Protein AF-A0AAW1BLX9-F1 (afdb_monomer_lite)

Structure (mmCIF, N/CA/C/O backbone):
data_AF-A0AAW1BLX9-F1
#
_entry.id   AF-A0AAW1BLX9-F1
#
loop_
_atom_site.group_PDB
_atom_site.id
_atom_site.type_symbol
_atom_site.label_atom_id
_atom_site.label_alt_id
_atom_site.label_comp_id
_atom_site.label_asym_id
_atom_site.label_entity_id
_atom_site.label_seq_id
_atom_site.pdbx_PDB_ins_code
_atom_site.Cartn_x
_atom_site.Cartn_y
_atom_site.Cartn_z
_atom_site.occupancy
_atom_site.B_iso_or_equiv
_atom_site.auth_seq_id
_atom_site.auth_comp_id
_atom_site.auth_asym_id
_atom_site.auth_atom_id
_atom_site.pdbx_PDB_model_num
ATOM 1 N N . MET A 1 1 ? 3.329 -9.446 12.043 1.00 56.47 1 MET A N 1
ATOM 2 C CA . MET A 1 1 ? 3.229 -8.288 11.141 1.00 56.47 1 MET A CA 1
ATOM 3 C C . MET A 1 1 ? 3.051 -8.762 9.712 1.00 56.47 1 MET A C 1
ATOM 5 O O . MET A 1 1 ? 3.847 -9.576 9.248 1.00 56.47 1 MET A O 1
ATOM 9 N N . VAL A 1 2 ? 2.006 -8.280 9.042 1.00 69.56 2 VAL A N 1
ATOM 10 C CA . VAL A 1 2 ? 1.713 -8.582 7.635 1.00 69.56 2 VAL A CA 1
ATOM 11 C C . VAL A 1 2 ? 1.367 -7.288 6.915 1.00 69.56 2 VAL A C 1
ATOM 13 O O . VAL A 1 2 ? 0.690 -6.421 7.458 1.00 69.56 2 VAL A O 1
ATOM 16 N N . TRP A 1 3 ? 1.823 -7.173 5.685 1.00 70.50 3 TRP A N 1
ATOM 17 C CA . TRP A 1 3 ? 1.528 -6.088 4.778 1.00 70.50 3 TRP A CA 1
ATOM 18 C C . TRP A 1 3 ? 0.794 -6.654 3.591 1.00 70.50 3 TRP A C 1
ATOM 20 O O . TRP A 1 3 ? 1.157 -7.719 3.095 1.00 70.50 3 TRP A O 1
ATOM 30 N N . LEU A 1 4 ? -0.212 -5.932 3.133 1.00 70.19 4 LEU A N 1
ATOM 31 C CA . LEU A 1 4 ? -0.963 -6.308 1.956 1.00 70.19 4 LEU A CA 1
ATOM 32 C C . LEU A 1 4 ? -1.040 -5.122 1.019 1.00 70.19 4 LEU A C 1
ATOM 34 O O . LEU A 1 4 ? -1.340 -3.998 1.437 1.00 70.19 4 LEU A O 1
ATOM 38 N N . SER A 1 5 ? -0.799 -5.402 -0.254 1.00 64.25 5 SER A N 1
ATOM 39 C CA . SER A 1 5 ? -1.165 -4.505 -1.333 1.00 64.25 5 SER A CA 1
ATOM 40 C C . SER A 1 5 ? -2.330 -5.110 -2.108 1.00 64.25 5 SER A C 1
ATOM 42 O O . SER A 1 5 ? -2.303 -6.271 -2.530 1.00 64.25 5 SER A O 1
ATOM 44 N N . TRP A 1 6 ? -3.376 -4.307 -2.279 1.00 80.81 6 TRP A N 1
ATOM 45 C CA . TRP A 1 6 ? -4.450 -4.583 -3.212 1.00 80.81 6 TRP A CA 1
ATOM 46 C C . TRP A 1 6 ? -4.236 -3.729 -4.445 1.00 80.81 6 TRP A C 1
ATOM 48 O O . TRP A 1 6 ? -4.277 -2.501 -4.355 1.00 80.81 6 TRP A O 1
ATOM 58 N N . ALA A 1 7 ? -4.051 -4.358 -5.597 1.00 68.12 7 ALA A N 1
ATOM 59 C CA . ALA A 1 7 ? -4.045 -3.642 -6.859 1.00 68.12 7 ALA A CA 1
ATOM 60 C C . ALA A 1 7 ? -5.450 -3.622 -7.466 1.00 68.12 7 ALA A C 1
ATOM 62 O O . ALA A 1 7 ? -6.211 -4.595 -7.426 1.00 68.12 7 ALA A O 1
ATOM 63 N N . LYS A 1 8 ? -5.777 -2.481 -8.060 1.00 72.38 8 LYS A N 1
ATOM 64 C CA . LYS A 1 8 ? -6.962 -2.269 -8.876 1.00 72.38 8 LYS A CA 1
ATOM 65 C C . LYS A 1 8 ? -6.910 -3.182 -10.105 1.00 72.38 8 LYS A C 1
ATOM 67 O O . LYS A 1 8 ? -6.005 -3.051 -10.928 1.00 72.38 8 LYS A O 1
ATOM 72 N N . ARG A 1 9 ? -7.909 -4.048 -10.289 1.00 62.81 9 ARG A N 1
ATOM 73 C CA . ARG A 1 9 ? -8.180 -4.662 -11.595 1.00 62.81 9 ARG A CA 1
ATOM 74 C C . ARG A 1 9 ? -8.965 -3.667 -12.440 1.00 62.81 9 ARG A C 1
ATOM 76 O O . ARG A 1 9 ? -10.035 -3.206 -12.047 1.00 62.81 9 ARG A O 1
ATOM 83 N N . VAL A 1 10 ? -8.425 -3.333 -13.606 1.00 48.31 10 VAL A N 1
ATOM 84 C CA . VAL A 1 10 ? -9.161 -2.577 -14.619 1.00 48.31 10 VAL A CA 1
ATOM 85 C C . VAL A 1 10 ? -9.999 -3.573 -15.416 1.00 48.31 10 VAL A C 1
ATOM 87 O O . VAL A 1 10 ? -9.494 -4.204 -16.337 1.00 48.31 10 VAL A O 1
ATOM 90 N N . GLU A 1 11 ? -11.284 -3.700 -15.088 1.00 40.44 11 GLU A N 1
ATOM 91 C CA . GLU A 1 11 ? -12.267 -4.016 -16.125 1.00 40.44 11 GLU A CA 1
ATOM 92 C C . GLU A 1 11 ? -12.452 -2.731 -16.931 1.00 40.44 11 GLU A C 1
ATOM 94 O O . GLU A 1 11 ? -12.688 -1.658 -16.381 1.00 40.44 11 GLU A O 1
ATOM 99 N N . THR A 1 12 ? -12.180 -2.816 -18.229 1.00 38.31 12 THR A N 1
ATOM 100 C CA . THR A 1 12 ? -12.103 -1.705 -19.184 1.00 38.31 12 THR A CA 1
ATOM 101 C C . THR A 1 12 ? -13.021 -0.516 -18.865 1.00 38.31 12 THR A C 1
ATOM 103 O O . THR A 1 12 ? -14.212 -0.569 -19.161 1.00 38.31 12 THR A O 1
ATOM 106 N N . LYS A 1 13 ? -12.447 0.596 -18.374 1.00 30.61 13 LYS A N 1
ATOM 107 C CA . LYS A 1 13 ? -12.795 1.973 -18.777 1.00 30.61 13 LYS A CA 1
ATOM 108 C C . LYS A 1 13 ? -11.802 3.015 -18.246 1.00 30.61 13 LYS A C 1
ATOM 110 O O . LYS A 1 13 ? -11.246 2.915 -17.157 1.00 30.61 13 LYS A O 1
ATOM 115 N N . LYS A 1 14 ? -11.556 3.990 -19.124 1.00 37.97 14 LYS A N 1
ATOM 116 C CA . LYS A 1 14 ? -10.548 5.057 -19.086 1.00 37.97 14 LYS A CA 1
ATOM 117 C C . LYS A 1 14 ? -10.732 6.036 -17.922 1.00 37.97 14 LYS A C 1
ATOM 119 O O . LYS A 1 14 ? -11.840 6.513 -17.707 1.00 37.97 14 LYS A O 1
ATOM 124 N N . ASN A 1 15 ? -9.608 6.435 -17.317 1.00 30.94 15 ASN A N 1
ATOM 125 C CA . ASN A 1 15 ? -9.121 7.821 -17.147 1.00 30.94 15 ASN A CA 1
ATOM 126 C C . ASN A 1 15 ? -8.258 7.920 -15.877 1.00 30.94 15 ASN A C 1
ATOM 128 O O . ASN A 1 15 ? -8.776 8.067 -14.772 1.00 30.94 15 ASN A O 1
ATOM 132 N N . LEU A 1 16 ? -6.932 7.881 -16.041 1.00 32.38 16 LEU A N 1
ATOM 133 C CA . LEU A 1 16 ? -5.984 8.299 -15.007 1.00 32.38 16 LEU A CA 1
ATOM 134 C C . LEU A 1 16 ? -5.578 9.752 -15.294 1.00 32.38 16 LEU A C 1
ATOM 136 O O . LEU A 1 16 ? -5.061 10.046 -16.367 1.00 32.38 16 LEU A O 1
ATOM 140 N N . ASN A 1 17 ? -5.820 10.653 -14.342 1.00 32.81 17 ASN A N 1
ATOM 141 C CA . ASN A 1 17 ? -5.350 12.038 -14.383 1.00 32.81 17 ASN A CA 1
ATOM 142 C C . ASN A 1 17 ? -4.377 12.276 -13.220 1.00 32.81 17 ASN A C 1
ATOM 144 O O . ASN A 1 17 ? -4.784 12.181 -12.064 1.00 32.81 17 ASN A O 1
ATOM 148 N N . SER A 1 18 ? -3.140 12.675 -13.520 1.00 32.97 18 SER A N 1
ATOM 149 C CA . SER A 1 18 ? -2.231 13.353 -12.583 1.00 32.97 18 SER A CA 1
ATOM 150 C C . SER A 1 18 ? -1.477 14.454 -13.333 1.00 32.97 18 SER A C 1
ATOM 152 O O . SER A 1 18 ? -1.055 14.234 -14.464 1.00 32.97 18 SER A O 1
ATOM 154 N N . ALA A 1 19 ? -1.377 15.645 -12.741 1.00 40.62 19 ALA A N 1
ATOM 155 C CA . ALA A 1 19 ? -0.963 16.883 -13.399 1.00 40.62 19 ALA A CA 1
ATOM 156 C C . ALA A 1 19 ? 0.322 17.468 -12.798 1.00 40.62 19 ALA A C 1
ATOM 158 O O . ALA A 1 19 ? 0.443 17.481 -11.579 1.00 40.62 19 ALA A O 1
ATOM 159 N N . GLU A 1 20 ? 1.177 18.028 -13.665 1.00 35.53 20 GLU A N 1
ATOM 160 C CA . GLU A 1 20 ? 2.023 19.222 -13.465 1.00 35.53 20 GLU A CA 1
ATOM 161 C C . GLU A 1 20 ? 2.541 19.726 -14.840 1.00 35.53 20 GLU A C 1
ATOM 163 O O . GLU A 1 20 ? 2.682 18.926 -15.770 1.00 35.53 20 GLU A O 1
ATOM 168 N N . VAL A 1 21 ? 2.705 21.054 -15.006 1.00 44.75 21 VAL A N 1
ATOM 169 C CA . VAL A 1 21 ? 2.937 21.753 -16.298 1.00 44.75 21 VAL A CA 1
ATOM 170 C C . VAL A 1 21 ? 4.002 22.866 -16.188 1.00 44.75 21 VAL A C 1
ATOM 172 O O . VAL A 1 21 ? 4.194 23.438 -15.121 1.00 44.75 21 VAL A O 1
ATOM 175 N N . THR A 1 22 ? 4.643 23.166 -17.324 1.00 44.88 22 THR A N 1
ATOM 176 C CA . THR A 1 22 ? 5.642 24.208 -17.665 1.00 44.88 22 THR A CA 1
ATOM 177 C C . THR A 1 22 ? 5.031 25.637 -17.854 1.00 44.88 22 THR A C 1
ATOM 179 O O . THR A 1 22 ? 3.806 25.768 -17.795 1.00 44.88 22 THR A O 1
ATOM 182 N N . PRO A 1 23 ? 5.836 26.718 -18.064 1.00 50.56 23 PRO A N 1
ATOM 183 C CA . PRO A 1 23 ? 5.606 28.099 -17.577 1.00 50.56 23 PRO A CA 1
ATOM 184 C C . PRO A 1 23 ? 4.274 28.810 -17.866 1.00 50.56 23 PRO A C 1
ATOM 186 O O . PRO A 1 23 ? 3.832 29.598 -17.036 1.00 50.56 23 PRO A O 1
ATOM 189 N N . ASP A 1 24 ? 3.616 28.559 -18.995 1.00 64.50 24 ASP A N 1
ATOM 190 C CA . ASP A 1 24 ? 2.303 29.131 -19.328 1.00 64.50 24 ASP A CA 1
ATOM 191 C C . ASP A 1 24 ? 1.227 28.064 -19.592 1.00 64.50 24 ASP A C 1
ATOM 193 O O . ASP A 1 24 ? 0.054 28.389 -19.748 1.00 64.50 24 ASP A O 1
ATOM 197 N N . GLY A 1 25 ? 1.574 26.776 -19.541 1.00 71.25 25 GLY A N 1
ATOM 198 C CA . GLY A 1 25 ? 0.618 25.687 -19.327 1.00 71.25 25 GLY A CA 1
ATOM 199 C C . GLY A 1 25 ? -0.208 25.190 -20.523 1.00 71.25 25 GLY A C 1
ATOM 200 O O . GLY A 1 25 ? -0.807 24.113 -20.441 1.00 71.25 25 GLY A O 1
ATOM 201 N N . TYR A 1 26 ? -0.282 25.946 -21.624 1.00 84.44 26 TYR A N 1
ATOM 202 C CA . TYR A 1 26 ? -1.249 25.717 -22.708 1.00 84.44 26 TYR A CA 1
ATOM 203 C C . TYR A 1 26 ? -0.649 25.095 -23.980 1.00 84.44 26 TYR A C 1
ATOM 205 O O . TYR A 1 26 ? 0.486 25.347 -24.366 1.00 84.44 26 TYR A O 1
ATOM 213 N N . CYS A 1 27 ? -1.459 24.297 -24.676 1.00 86.62 27 CYS A N 1
ATOM 214 C CA . CYS A 1 27 ? -1.137 23.623 -25.925 1.00 86.62 27 CYS A CA 1
ATOM 215 C C . CYS A 1 27 ? -1.099 24.617 -27.104 1.00 86.62 27 CYS A C 1
ATOM 217 O O . CYS A 1 27 ? -2.134 25.212 -27.428 1.00 86.62 27 CYS A O 1
ATOM 219 N N . PRO A 1 28 ? 0.037 24.739 -27.818 1.00 85.88 28 PRO A N 1
ATOM 220 C CA . PRO A 1 28 ? 0.173 25.644 -28.959 1.00 85.88 28 PRO A CA 1
ATOM 221 C C . PRO A 1 28 ? -0.800 25.345 -30.104 1.00 85.88 28 PRO A C 1
ATOM 223 O O . PRO A 1 28 ? -1.337 26.268 -30.712 1.00 85.88 28 PRO A O 1
ATOM 226 N N . ALA A 1 29 ? -1.059 24.065 -30.391 1.00 85.75 29 ALA A N 1
ATOM 227 C CA . ALA A 1 29 ? -1.974 23.663 -31.460 1.00 85.75 29 ALA A CA 1
ATOM 228 C C . ALA A 1 29 ? -3.424 24.073 -31.158 1.00 85.75 29 ALA A C 1
ATOM 230 O O . ALA A 1 29 ? -4.102 24.626 -32.018 1.00 85.75 29 ALA A O 1
ATOM 231 N N . CYS A 1 30 ? -3.880 23.878 -29.918 1.00 88.88 30 CYS A N 1
ATOM 232 C CA . CYS A 1 30 ? -5.209 24.318 -29.497 1.00 88.88 30 CYS A CA 1
ATOM 233 C C . CYS A 1 30 ? -5.324 25.846 -29.455 1.00 88.88 30 CYS A C 1
ATOM 235 O O . CYS A 1 30 ? -6.335 26.386 -29.902 1.00 88.88 30 CYS A O 1
ATOM 237 N N . LYS A 1 31 ? -4.277 26.552 -29.008 1.00 88.31 31 LYS A N 1
ATOM 238 C CA . LYS A 1 31 ? -4.272 28.021 -28.946 1.00 88.31 31 LYS A CA 1
ATOM 239 C C . LYS A 1 31 ? -4.485 28.659 -30.324 1.00 88.31 31 LYS A C 1
ATOM 241 O O . LYS A 1 31 ? -5.205 29.646 -30.429 1.00 88.31 31 LYS A O 1
ATOM 246 N N . LYS A 1 32 ? -3.933 28.061 -31.390 1.00 88.06 32 LYS A N 1
ATOM 247 C CA . LYS A 1 32 ? -4.110 28.522 -32.783 1.00 88.06 32 LYS A CA 1
ATOM 248 C C . LYS A 1 32 ? -5.559 28.472 -33.278 1.00 88.06 32 LYS A C 1
ATOM 250 O O . LYS A 1 32 ? -5.918 29.257 -34.144 1.00 88.06 32 LYS A O 1
ATOM 255 N N . ILE A 1 33 ? -6.377 27.577 -32.727 1.00 90.06 33 ILE A N 1
ATOM 256 C CA . ILE A 1 33 ? -7.802 27.432 -33.068 1.00 90.06 33 ILE A CA 1
ATOM 257 C C . ILE A 1 33 ? -8.722 28.030 -31.990 1.00 90.06 33 ILE A C 1
ATOM 259 O O . ILE A 1 33 ? -9.896 27.682 -31.911 1.00 90.06 33 ILE A O 1
ATOM 263 N N . GLY A 1 34 ? -8.186 28.904 -31.129 1.00 88.62 34 GLY A N 1
ATOM 264 C CA . GLY A 1 34 ? -8.944 29.591 -30.078 1.00 88.62 34 GLY A CA 1
ATOM 265 C C . GLY A 1 34 ? -9.292 28.729 -28.859 1.00 88.62 34 GLY A C 1
ATOM 266 O O . GLY A 1 34 ? -10.066 29.157 -28.008 1.00 88.62 34 GLY A O 1
ATOM 267 N N . LEU A 1 35 ? -8.729 27.522 -28.741 1.00 88.38 35 LEU A N 1
ATOM 268 C CA . LEU A 1 35 ? -8.970 26.623 -27.614 1.00 88.38 35 LEU A CA 1
ATOM 269 C C . LEU A 1 35 ? -7.862 26.733 -26.558 1.00 88.38 35 LEU A C 1
ATOM 271 O O . LEU A 1 35 ? -6.682 26.525 -26.838 1.00 88.38 35 LEU A O 1
ATOM 275 N N . MET A 1 36 ? -8.251 26.950 -25.302 1.00 87.19 36 MET A N 1
ATOM 276 C CA . MET A 1 36 ? -7.333 26.981 -24.157 1.00 87.19 36 MET A CA 1
ATOM 277 C C . MET A 1 36 ? -7.258 25.603 -23.500 1.00 87.19 36 MET A C 1
ATOM 279 O O . MET A 1 36 ? -7.992 25.297 -22.563 1.00 87.19 36 MET A O 1
ATOM 283 N N . ARG A 1 37 ? -6.393 24.740 -24.036 1.00 87.50 37 ARG A N 1
ATOM 284 C CA . ARG A 1 37 ? -6.196 23.362 -23.555 1.00 87.50 37 ARG A CA 1
ATOM 285 C C . ARG A 1 37 ? -4.813 23.206 -22.973 1.00 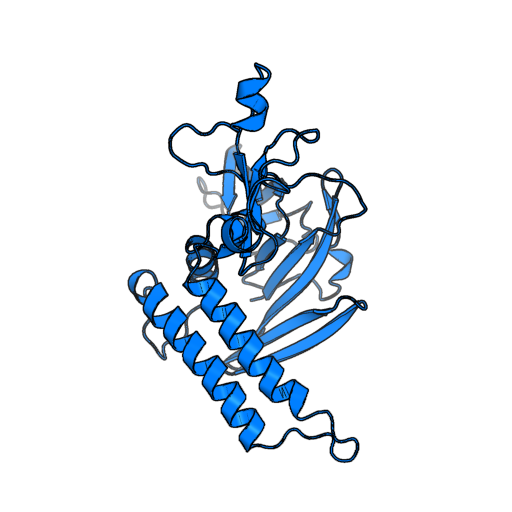87.50 37 ARG A C 1
ATOM 287 O O . ARG A 1 37 ? -3.871 23.739 -23.546 1.00 87.50 37 ARG A O 1
ATOM 294 N N . ARG A 1 38 ? -4.681 22.494 -21.859 1.00 84.88 38 ARG A N 1
ATOM 295 C CA . ARG A 1 38 ? -3.387 22.299 -21.200 1.00 84.88 38 ARG A CA 1
ATOM 296 C C . ARG A 1 38 ? -2.578 21.179 -21.840 1.00 84.88 38 ARG A C 1
ATOM 298 O O . ARG A 1 38 ? -3.133 20.248 -22.427 1.00 84.88 38 ARG A O 1
ATOM 305 N N . ILE A 1 39 ? -1.263 21.275 -21.708 1.00 82.12 39 ILE A N 1
ATOM 306 C CA . ILE A 1 39 ? -0.368 20.133 -21.897 1.00 82.12 39 ILE A CA 1
ATOM 307 C C . ILE A 1 39 ? -0.278 19.387 -20.562 1.00 82.12 39 ILE A C 1
ATOM 309 O O . ILE A 1 39 ? -0.210 20.014 -19.508 1.00 82.12 39 ILE A O 1
ATOM 313 N N . ARG A 1 40 ? -0.304 18.056 -20.595 1.00 77.69 40 ARG A N 1
ATOM 314 C CA . ARG A 1 40 ? -0.191 17.181 -19.424 1.00 77.69 40 ARG A CA 1
ATOM 315 C C . ARG A 1 40 ? 0.938 16.182 -19.621 1.00 77.69 40 ARG A C 1
ATOM 317 O O . ARG A 1 40 ? 1.122 15.689 -20.729 1.00 77.69 40 ARG A O 1
ATOM 324 N N . LYS A 1 41 ? 1.658 15.876 -18.543 1.00 78.50 41 LYS A N 1
ATOM 325 C CA . LYS A 1 41 ? 2.607 14.760 -18.480 1.00 78.50 41 LYS A CA 1
ATOM 326 C C . LYS A 1 41 ? 1.819 13.454 -18.350 1.00 78.50 41 LYS A C 1
ATOM 328 O O . LYS A 1 41 ? 0.973 13.326 -17.469 1.00 78.50 41 LYS A O 1
ATOM 333 N N . TYR A 1 42 ? 2.098 12.500 -19.220 1.00 74.50 42 TYR A N 1
ATOM 334 C CA . TYR A 1 42 ? 1.582 11.139 -19.198 1.00 74.50 42 TYR A CA 1
ATOM 335 C C . TYR A 1 42 ? 2.768 10.201 -19.044 1.00 74.50 42 TYR A C 1
ATOM 337 O O . TYR A 1 42 ? 3.724 10.292 -19.807 1.00 74.50 42 TYR A O 1
ATOM 345 N N . HIS A 1 43 ? 2.725 9.310 -18.065 1.00 67.62 43 HIS A N 1
ATOM 346 C CA . HIS A 1 43 ? 3.751 8.286 -17.926 1.00 67.62 43 HIS A CA 1
ATOM 347 C C . HIS A 1 43 ? 3.478 7.163 -18.923 1.00 67.62 43 HIS A C 1
ATOM 349 O O . HIS A 1 43 ? 2.350 6.679 -19.026 1.00 67.62 43 HIS A O 1
ATOM 355 N N . ILE A 1 44 ? 4.507 6.797 -19.681 1.00 73.25 44 ILE A N 1
ATOM 356 C CA . ILE A 1 44 ? 4.483 5.649 -20.592 1.00 73.25 44 ILE A CA 1
ATOM 357 C C . ILE A 1 44 ? 4.767 4.395 -19.769 1.00 73.25 44 ILE A C 1
ATOM 359 O O . ILE A 1 44 ? 4.074 3.388 -19.882 1.00 73.25 44 ILE A O 1
ATOM 363 N N . ASN A 1 45 ? 5.775 4.503 -18.905 1.00 65.56 45 ASN A N 1
ATOM 364 C CA . ASN A 1 45 ? 6.185 3.520 -17.918 1.00 65.56 45 ASN A CA 1
ATOM 365 C C . ASN A 1 45 ? 6.823 4.268 -16.723 1.00 65.56 45 ASN A C 1
ATOM 367 O O . ASN A 1 45 ? 6.663 5.483 -16.574 1.00 65.56 45 ASN A O 1
ATOM 371 N N . PHE A 1 46 ? 7.507 3.550 -15.835 1.00 60.69 46 PHE A N 1
ATOM 372 C CA . PHE A 1 46 ? 8.164 4.157 -14.675 1.00 60.69 46 PHE A CA 1
ATOM 373 C C . PHE A 1 46 ? 9.427 4.961 -15.026 1.00 60.69 46 PHE A C 1
ATOM 375 O O . PHE A 1 46 ? 9.811 5.864 -14.285 1.00 60.69 46 PHE A O 1
ATOM 382 N N . GLU A 1 47 ? 10.073 4.647 -16.146 1.00 61.25 47 GLU A N 1
ATOM 383 C CA . GLU A 1 47 ? 11.309 5.285 -16.599 1.00 61.25 47 GLU A CA 1
ATOM 384 C C . GLU A 1 47 ? 11.021 6.484 -17.511 1.00 61.25 47 GLU A C 1
ATOM 386 O O . GLU A 1 47 ? 11.749 7.475 -17.479 1.00 61.25 47 GLU A O 1
ATOM 391 N N . GLU A 1 48 ? 9.912 6.444 -18.248 1.00 73.88 48 GLU A N 1
ATOM 392 C CA . GLU A 1 48 ? 9.601 7.353 -19.342 1.00 73.88 48 GLU A CA 1
ATOM 393 C C . GLU A 1 48 ? 8.230 8.012 -19.198 1.00 73.88 48 GLU A C 1
ATOM 395 O O . GLU A 1 48 ? 7.210 7.404 -18.854 1.00 73.88 48 GLU A O 1
ATOM 400 N N . SER A 1 49 ? 8.187 9.284 -19.564 1.00 78.56 49 SER A N 1
ATOM 401 C CA . SER A 1 49 ? 6.975 10.086 -19.614 1.00 78.56 49 SER A CA 1
ATOM 402 C C . SER A 1 49 ? 6.933 10.913 -20.891 1.00 78.56 49 SER A C 1
ATOM 404 O O . SER A 1 49 ? 7.947 11.111 -21.543 1.00 78.56 49 SER A O 1
ATOM 406 N N . MET A 1 50 ? 5.762 11.406 -21.267 1.00 84.81 50 MET A N 1
ATOM 407 C CA . MET A 1 50 ? 5.588 12.292 -22.407 1.00 84.81 50 MET A CA 1
ATOM 408 C C . MET A 1 50 ? 4.590 13.397 -22.102 1.00 84.81 50 MET A C 1
ATOM 410 O O . MET A 1 50 ? 3.621 13.200 -21.375 1.00 84.81 50 MET A O 1
ATOM 414 N N . PHE A 1 51 ? 4.787 14.565 -22.697 1.00 83.69 51 PHE A N 1
ATOM 415 C CA . PHE A 1 51 ? 3.823 15.655 -22.612 1.00 83.69 51 PHE A CA 1
ATOM 416 C C . PHE A 1 51 ? 2.847 15.600 -23.792 1.00 83.69 51 PHE A C 1
ATOM 418 O O . PHE A 1 51 ? 3.283 15.716 -24.931 1.00 83.69 51 PHE A O 1
ATOM 425 N N . LEU A 1 52 ? 1.539 15.477 -23.538 1.00 86.50 52 LEU A N 1
ATOM 426 C CA . LEU A 1 52 ? 0.487 15.518 -24.568 1.00 86.50 52 LEU A CA 1
ATOM 427 C C . LEU A 1 52 ? -0.587 16.561 -24.237 1.00 86.50 52 LEU A C 1
ATOM 429 O O . LEU A 1 52 ? -0.810 16.909 -23.077 1.00 86.50 52 LEU A O 1
ATOM 433 N N . CYS A 1 53 ? -1.298 17.046 -25.253 1.00 86.75 53 CYS A N 1
ATOM 434 C CA . CYS A 1 53 ? -2.487 17.873 -25.053 1.00 86.75 53 CYS A CA 1
ATOM 435 C C . CYS A 1 53 ? -3.585 17.101 -24.295 1.00 86.75 53 CYS A C 1
ATOM 437 O O . CYS A 1 53 ? -3.839 15.932 -24.563 1.00 86.75 53 CYS A O 1
ATOM 439 N N . GLU A 1 54 ? -4.293 17.759 -23.374 1.00 86.06 54 GLU A N 1
ATOM 440 C CA . GLU A 1 54 ? -5.450 17.156 -22.690 1.00 86.06 54 GLU A CA 1
ATOM 441 C C . GLU A 1 54 ? -6.707 17.050 -23.569 1.00 86.06 54 GLU A C 1
ATOM 443 O O . GLU A 1 54 ? -7.685 16.415 -23.181 1.00 86.06 54 GLU A O 1
ATOM 448 N N . ASN A 1 55 ? -6.723 17.718 -24.726 1.00 86.25 55 ASN A N 1
ATOM 449 C CA . ASN A 1 55 ? -7.834 17.623 -25.661 1.00 86.25 55 ASN A CA 1
ATOM 450 C C . ASN A 1 55 ? -7.748 16.289 -26.418 1.00 86.25 55 ASN A C 1
ATOM 452 O O . ASN A 1 55 ? -6.808 16.123 -27.190 1.00 86.25 55 ASN A O 1
ATOM 456 N N . PRO A 1 56 ? -8.733 15.381 -26.291 1.00 82.31 56 PRO A N 1
ATOM 457 C CA . PRO A 1 56 ? -8.694 14.077 -26.957 1.00 82.31 56 PRO A CA 1
ATOM 458 C C . PRO A 1 56 ? -8.703 14.169 -28.490 1.00 82.31 56 PRO A C 1
ATOM 460 O O . PRO A 1 56 ? -8.343 13.205 -29.153 1.00 82.31 56 PRO A O 1
ATOM 463 N N . GLN A 1 57 ? -9.110 15.312 -29.053 1.00 87.44 57 GLN A N 1
ATOM 464 C CA . GLN A 1 57 ? -9.081 15.583 -30.496 1.00 87.44 57 GLN A CA 1
ATOM 465 C C . GLN A 1 57 ? -7.770 16.246 -30.957 1.00 87.44 57 GLN A C 1
ATOM 467 O O . GLN A 1 57 ? -7.641 16.629 -32.115 1.00 87.44 57 GLN A O 1
ATOM 472 N N . CYS A 1 58 ? -6.805 16.443 -30.057 1.00 86.81 58 CYS A N 1
ATOM 473 C CA . CYS A 1 58 ? -5.526 17.076 -30.352 1.00 86.81 58 CYS A CA 1
ATOM 474 C C . CYS A 1 58 ? -4.389 16.092 -30.090 1.00 86.81 58 CYS A C 1
ATOM 476 O O . CYS A 1 58 ? -4.193 15.651 -28.963 1.00 86.81 58 CYS A O 1
ATOM 478 N N . ILE A 1 59 ? -3.601 15.801 -31.123 1.00 87.81 59 ILE A N 1
ATOM 479 C CA . ILE A 1 59 ? -2.467 14.875 -31.020 1.00 87.81 59 ILE A CA 1
ATOM 480 C C . ILE A 1 59 ? -1.159 15.559 -30.615 1.00 87.81 59 ILE A C 1
ATOM 482 O O . ILE A 1 59 ? -0.154 14.883 -30.450 1.00 87.81 59 ILE A O 1
ATOM 486 N N . TYR A 1 60 ? -1.139 16.885 -30.441 1.00 84.81 60 TYR A N 1
ATOM 487 C CA . TYR A 1 60 ? 0.086 17.617 -30.114 1.00 84.81 60 TYR A CA 1
ATOM 488 C C . TYR A 1 60 ? 0.781 17.037 -28.868 1.00 84.81 60 TYR A C 1
ATOM 490 O O . TYR A 1 60 ? 0.109 16.856 -27.844 1.00 84.81 60 TYR A O 1
ATOM 498 N N . PRO A 1 61 ? 2.113 16.842 -28.899 1.00 84.12 61 PRO A N 1
ATOM 499 C CA . PRO A 1 61 ? 3.068 17.136 -29.978 1.00 84.12 61 PRO A CA 1
ATOM 500 C C . PRO A 1 61 ? 3.294 16.000 -30.997 1.00 84.12 61 PRO A C 1
ATOM 502 O O . PRO A 1 61 ? 4.148 16.153 -31.876 1.00 84.12 61 PRO A O 1
ATOM 505 N N . LEU A 1 62 ? 2.562 14.885 -30.923 1.00 79.88 62 LEU A N 1
ATOM 506 C CA . LEU A 1 62 ? 2.700 13.751 -31.844 1.00 79.88 62 LEU A CA 1
ATOM 507 C C . LEU A 1 62 ? 2.481 14.219 -33.294 1.00 79.88 62 LEU A C 1
ATOM 509 O O . LEU A 1 62 ? 1.476 14.853 -33.611 1.00 79.88 62 LEU A O 1
ATOM 513 N N . GLY A 1 63 ? 3.462 13.956 -34.161 1.00 71.12 63 GLY A N 1
ATOM 514 C CA . GLY A 1 63 ? 3.478 14.414 -35.558 1.00 71.12 63 GLY A CA 1
ATOM 515 C C . GLY A 1 63 ? 4.060 15.817 -35.786 1.00 71.12 63 GLY A C 1
ATOM 516 O O . GLY A 1 63 ? 4.234 16.216 -36.932 1.00 71.12 63 GLY A O 1
ATOM 517 N N . SER A 1 64 ? 4.393 16.556 -34.722 1.00 72.25 64 SER A N 1
ATOM 518 C CA . SER A 1 64 ? 5.025 17.888 -34.800 1.00 72.25 64 SER A CA 1
ATOM 519 C C . SER A 1 64 ? 6.412 17.967 -34.154 1.00 72.25 64 SER A C 1
ATOM 521 O O . SER A 1 64 ? 7.146 18.919 -34.405 1.00 72.25 64 SER A O 1
ATOM 523 N N . ALA A 1 65 ? 6.783 16.968 -33.353 1.00 72.19 65 ALA A N 1
ATOM 524 C CA . ALA A 1 65 ? 8.115 16.804 -32.782 1.00 72.19 65 ALA A CA 1
ATOM 525 C C . ALA A 1 65 ? 8.557 15.332 -32.865 1.00 72.19 65 ALA A C 1
ATOM 527 O O . ALA A 1 65 ? 7.727 14.430 -33.007 1.00 72.19 65 ALA A O 1
ATOM 528 N N . SER A 1 66 ? 9.869 15.095 -32.787 1.00 73.12 66 SER A N 1
ATOM 529 C CA . SER A 1 66 ? 10.437 13.743 -32.721 1.00 73.12 66 SER A CA 1
ATOM 530 C C . SER A 1 66 ? 10.069 13.063 -31.403 1.00 73.12 66 SER A C 1
ATOM 532 O O . SER A 1 66 ? 10.081 13.710 -30.356 1.00 73.12 66 SER A O 1
ATOM 534 N N . LEU A 1 67 ? 9.832 11.747 -31.425 1.00 69.62 67 LEU A N 1
ATOM 535 C CA . LEU A 1 67 ? 9.593 10.957 -30.211 1.00 69.62 67 LEU A CA 1
ATOM 536 C C . LEU A 1 67 ? 10.726 11.110 -29.188 1.00 69.62 67 LEU A C 1
ATOM 538 O O . LEU A 1 67 ? 10.442 11.242 -28.006 1.00 69.62 67 LEU A O 1
ATOM 542 N N . SER A 1 68 ? 11.981 11.210 -29.636 1.00 65.50 68 SER A N 1
ATOM 543 C CA . SER A 1 68 ? 13.142 11.435 -28.758 1.00 65.50 68 SER A CA 1
ATOM 544 C C . SER A 1 68 ? 13.117 12.771 -28.006 1.00 65.50 68 SER A C 1
ATOM 546 O O . SER A 1 68 ? 13.837 12.941 -27.032 1.00 65.50 68 SER A O 1
ATOM 548 N N . THR A 1 69 ? 12.316 13.733 -28.463 1.00 62.44 69 THR A N 1
ATOM 549 C CA . THR A 1 69 ? 12.124 15.041 -27.816 1.00 62.44 69 THR A CA 1
ATOM 550 C C . THR A 1 69 ? 10.830 15.083 -26.996 1.00 62.44 69 THR A C 1
ATOM 552 O O . THR A 1 69 ? 10.674 15.934 -26.125 1.00 62.44 69 THR A O 1
ATOM 555 N N . ILE A 1 70 ? 9.885 14.187 -27.294 1.00 73.19 70 ILE A N 1
ATOM 556 C CA . ILE A 1 70 ? 8.577 14.089 -26.633 1.00 73.19 70 ILE A CA 1
ATOM 557 C C . ILE A 1 70 ? 8.658 13.192 -25.396 1.00 73.19 70 ILE A C 1
ATOM 559 O O . ILE A 1 70 ? 8.003 13.485 -24.395 1.00 73.19 70 ILE A O 1
ATOM 563 N N . ILE A 1 71 ? 9.430 12.107 -25.485 1.00 77.88 71 ILE A N 1
ATOM 564 C CA . ILE A 1 71 ? 9.692 11.176 -24.392 1.00 77.88 71 ILE A CA 1
ATOM 565 C C . ILE A 1 71 ? 10.794 11.768 -23.518 1.00 77.88 71 ILE A C 1
ATOM 567 O O . ILE A 1 71 ? 11.868 12.119 -23.999 1.00 77.88 71 ILE A O 1
ATOM 571 N N . ILE A 1 72 ? 10.506 11.899 -22.230 1.00 75.25 72 ILE A N 1
ATOM 572 C CA . ILE A 1 72 ? 11.372 12.512 -21.232 1.00 75.25 72 ILE A CA 1
ATOM 573 C C . ILE A 1 72 ? 11.539 11.514 -20.083 1.00 75.25 72 ILE A C 1
ATOM 575 O O . ILE A 1 72 ? 10.532 10.942 -19.635 1.00 75.25 72 ILE A O 1
ATOM 579 N N . PRO A 1 73 ? 12.771 11.324 -19.578 1.00 65.75 73 PRO A N 1
ATOM 580 C CA . PRO A 1 73 ? 13.010 10.532 -18.379 1.00 65.75 73 PRO A CA 1
ATOM 581 C C . PRO A 1 73 ? 12.158 11.036 -17.205 1.00 65.75 73 PRO A C 1
ATOM 583 O O . PRO A 1 73 ? 11.988 12.242 -17.028 1.00 65.75 73 PRO A O 1
ATOM 586 N N . SER A 1 74 ? 11.601 10.127 -16.403 1.00 64.62 74 SER A N 1
ATOM 587 C CA . SER A 1 74 ? 10.941 10.496 -15.140 1.00 64.62 74 SER A CA 1
ATOM 588 C C . SER A 1 74 ? 11.924 11.201 -14.189 1.00 64.62 74 SER A C 1
ATOM 590 O O . SER A 1 74 ? 13.134 11.005 -14.264 1.00 64.62 74 SER A O 1
ATOM 592 N N . ASP A 1 75 ? 11.400 12.035 -13.290 1.00 56.28 75 ASP A N 1
ATOM 593 C CA . ASP A 1 75 ? 12.198 12.840 -12.350 1.00 56.28 75 ASP A CA 1
ATOM 594 C C . ASP A 1 75 ? 12.664 12.022 -11.124 1.00 56.28 75 ASP A C 1
ATOM 596 O O . ASP A 1 75 ? 13.475 12.477 -10.314 1.00 56.28 75 ASP A O 1
ATOM 600 N N . ALA A 1 76 ? 12.169 10.792 -10.991 1.00 61.75 76 ALA A N 1
ATOM 601 C CA . ALA A 1 76 ? 12.350 9.932 -9.833 1.00 61.75 76 ALA A CA 1
ATOM 602 C C . ALA A 1 76 ? 13.633 9.117 -9.870 1.00 61.75 76 ALA A C 1
ATOM 604 O O . ALA A 1 76 ? 13.618 7.899 -10.051 1.00 61.75 76 ALA A O 1
ATOM 605 N N . LYS A 1 77 ? 14.754 9.789 -9.628 1.00 72.81 77 LYS A N 1
ATOM 606 C CA . LYS A 1 77 ? 16.084 9.173 -9.709 1.00 72.81 77 LYS A CA 1
ATOM 607 C C . LYS A 1 77 ? 16.224 7.912 -8.853 1.00 72.81 77 LYS A C 1
ATOM 609 O O . LYS A 1 77 ? 16.882 6.971 -9.281 1.00 72.81 77 LYS A O 1
ATOM 614 N N . VAL A 1 78 ? 15.610 7.875 -7.667 1.00 81.75 78 VAL A N 1
ATOM 615 C CA . VAL A 1 78 ? 15.724 6.741 -6.731 1.00 81.75 78 VAL A CA 1
ATOM 616 C C . VAL A 1 78 ? 14.963 5.520 -7.229 1.00 81.75 78 VAL A C 1
ATOM 618 O O . VAL A 1 78 ? 15.534 4.440 -7.353 1.00 81.75 78 VAL A O 1
ATOM 621 N N . ILE A 1 79 ? 13.675 5.691 -7.537 1.00 81.31 79 ILE A N 1
ATOM 622 C CA . ILE A 1 79 ? 12.823 4.578 -7.960 1.00 81.31 79 ILE A CA 1
ATOM 623 C C . ILE A 1 79 ? 13.198 4.122 -9.371 1.00 81.31 79 ILE A C 1
ATOM 625 O O . ILE A 1 79 ? 13.233 2.922 -9.623 1.00 81.31 79 ILE A O 1
ATOM 629 N N . GLN A 1 80 ? 13.563 5.039 -10.269 1.00 77.88 80 GLN A N 1
ATOM 630 C CA . GLN A 1 80 ? 14.121 4.668 -11.569 1.00 77.88 80 GLN A CA 1
ATOM 631 C C . GLN A 1 80 ? 15.408 3.870 -11.417 1.00 77.88 80 GLN A C 1
ATOM 633 O O . GLN A 1 80 ? 15.496 2.789 -11.977 1.00 77.88 80 GLN A O 1
ATOM 638 N N . SER A 1 81 ? 16.370 4.350 -10.618 1.00 82.88 81 SER A N 1
ATOM 639 C CA . SER A 1 81 ? 17.601 3.598 -10.346 1.00 82.88 81 SER A CA 1
ATOM 640 C C . SER A 1 81 ? 17.279 2.202 -9.815 1.00 82.88 81 SER A C 1
ATOM 642 O O . SER A 1 81 ? 17.890 1.222 -10.240 1.00 82.88 81 SER A O 1
ATOM 644 N N . LEU A 1 82 ? 16.258 2.091 -8.957 1.00 85.25 82 LEU A N 1
ATOM 645 C CA . LEU A 1 82 ? 15.807 0.809 -8.434 1.00 85.25 82 LEU A CA 1
ATOM 646 C C . LEU A 1 82 ? 15.271 -0.123 -9.506 1.00 85.25 82 LEU A C 1
ATOM 648 O O . LEU A 1 82 ? 15.670 -1.285 -9.552 1.00 85.25 82 LEU A O 1
ATOM 652 N N . LEU A 1 83 ? 14.414 0.382 -10.381 1.00 83.69 83 LEU A N 1
ATOM 653 C CA . LEU A 1 83 ? 13.856 -0.399 -11.475 1.00 83.69 83 LEU A CA 1
ATOM 654 C C . LEU A 1 83 ? 14.929 -0.782 -12.492 1.00 83.69 83 LEU A C 1
ATOM 656 O O . LEU A 1 83 ? 15.001 -1.944 -12.879 1.00 83.69 83 LEU A O 1
ATOM 660 N N . THR A 1 84 ? 15.812 0.145 -12.854 1.00 84.19 84 THR A N 1
ATOM 661 C CA . THR A 1 84 ? 16.921 -0.105 -13.775 1.00 84.19 84 THR A CA 1
ATOM 662 C C . THR A 1 84 ? 17.861 -1.176 -13.225 1.00 84.19 84 THR A C 1
ATOM 664 O O . THR A 1 84 ? 18.115 -2.164 -13.906 1.00 84.19 84 THR A O 1
ATOM 667 N N . LYS A 1 85 ? 18.317 -1.057 -11.971 1.00 86.00 85 LYS A N 1
ATOM 668 C CA . LYS A 1 85 ? 19.209 -2.047 -11.338 1.00 86.00 85 LYS A CA 1
ATOM 669 C C . LYS A 1 85 ? 18.544 -3.409 -11.157 1.00 86.00 85 LYS A C 1
ATOM 671 O O . LYS A 1 85 ? 19.186 -4.441 -11.346 1.00 86.00 85 LYS A O 1
ATOM 676 N N . TYR A 1 86 ? 17.254 -3.423 -10.829 1.00 86.38 86 TYR A N 1
ATOM 677 C CA . TYR A 1 86 ? 16.474 -4.656 -10.785 1.00 86.38 86 TYR A CA 1
ATOM 678 C C . TYR A 1 86 ? 16.387 -5.315 -12.168 1.00 86.38 86 TYR A C 1
ATOM 680 O O . TYR A 1 86 ? 16.616 -6.517 -12.290 1.00 86.38 86 TYR A O 1
ATOM 688 N N . ASN A 1 87 ? 16.117 -4.536 -13.218 1.00 85.25 87 ASN A N 1
ATOM 689 C CA . ASN A 1 87 ? 16.064 -5.024 -14.594 1.00 85.25 87 ASN A CA 1
ATOM 690 C C . ASN A 1 87 ? 17.431 -5.551 -15.060 1.00 85.25 87 ASN A C 1
ATOM 692 O O . ASN A 1 87 ? 17.487 -6.617 -15.669 1.00 85.25 87 ASN A O 1
ATOM 696 N N . GLU A 1 88 ? 18.532 -4.868 -14.728 1.00 86.69 88 GLU A N 1
ATOM 697 C CA . GLU A 1 88 ? 19.902 -5.350 -14.967 1.00 86.69 88 GLU A CA 1
ATOM 698 C C . GLU A 1 88 ? 20.124 -6.726 -14.316 1.00 86.69 88 GLU A C 1
ATOM 700 O O . GLU A 1 88 ? 20.547 -7.669 -14.989 1.00 86.69 88 GLU A O 1
ATOM 705 N N . ALA A 1 89 ? 19.765 -6.881 -13.036 1.00 87.12 89 ALA A N 1
ATOM 706 C CA . ALA A 1 89 ? 19.867 -8.155 -12.322 1.00 87.12 89 ALA A CA 1
ATOM 707 C C . ALA A 1 89 ? 18.989 -9.253 -12.952 1.00 87.12 89 ALA A C 1
ATOM 709 O O . ALA A 1 89 ? 19.441 -10.383 -13.142 1.00 87.12 89 ALA A O 1
ATOM 710 N N . ALA A 1 90 ? 17.752 -8.921 -13.329 1.00 85.88 90 ALA A N 1
ATOM 711 C CA . ALA A 1 90 ? 16.830 -9.853 -13.970 1.00 85.88 90 ALA A CA 1
ATOM 712 C C . ALA A 1 90 ? 17.350 -10.328 -15.335 1.00 85.88 90 ALA A C 1
ATOM 714 O O . ALA A 1 90 ? 17.270 -11.515 -15.645 1.00 85.88 90 ALA A O 1
ATOM 715 N N . VAL A 1 91 ? 17.931 -9.434 -16.142 1.00 86.38 91 VAL A N 1
ATOM 716 C CA . VAL A 1 91 ? 18.559 -9.793 -17.423 1.00 86.38 91 VAL A CA 1
ATOM 717 C C . VAL A 1 91 ? 19.732 -10.747 -17.204 1.00 86.38 91 VAL A C 1
ATOM 719 O O . VAL A 1 91 ? 19.840 -11.738 -17.928 1.00 86.38 91 VAL A O 1
ATOM 722 N N . VAL A 1 92 ? 20.580 -10.503 -16.199 1.00 86.06 92 VAL A N 1
ATOM 723 C CA . VAL A 1 92 ? 21.704 -11.394 -15.858 1.00 86.06 92 VAL A CA 1
ATOM 724 C C . VAL A 1 92 ? 21.212 -12.815 -15.560 1.00 86.06 92 VAL A C 1
ATOM 726 O O . VAL A 1 92 ? 21.751 -13.770 -16.114 1.00 86.06 92 VAL A O 1
ATOM 729 N N . VAL A 1 93 ? 20.149 -12.963 -14.767 1.00 83.75 93 VAL A N 1
ATOM 730 C CA . VAL A 1 93 ? 19.584 -14.280 -14.424 1.00 83.75 93 VAL A CA 1
ATOM 731 C C . VAL A 1 93 ? 18.885 -14.931 -15.624 1.00 83.75 93 VAL A C 1
ATOM 733 O O . VAL A 1 93 ? 19.170 -16.080 -15.962 1.00 83.75 93 VAL A O 1
ATOM 736 N N . ASN A 1 94 ? 18.013 -14.197 -16.317 1.00 81.38 94 ASN A N 1
ATOM 737 C CA . ASN A 1 94 ? 17.187 -14.738 -17.403 1.00 81.38 94 ASN A CA 1
ATOM 738 C C . ASN A 1 94 ? 18.002 -15.108 -18.649 1.00 81.38 94 ASN A C 1
ATOM 740 O O . ASN A 1 94 ? 17.640 -16.021 -19.388 1.00 81.38 94 ASN A O 1
ATOM 744 N N . THR A 1 95 ? 19.110 -14.411 -18.913 1.00 77.94 95 THR A N 1
ATOM 745 C CA . THR A 1 95 ? 19.989 -14.750 -20.044 1.00 77.94 95 THR A CA 1
ATOM 746 C C . THR A 1 95 ? 20.737 -16.063 -19.831 1.00 77.94 95 THR A C 1
ATOM 748 O O . THR A 1 95 ? 21.056 -16.717 -20.822 1.00 77.94 95 THR A O 1
ATOM 751 N N . CYS A 1 96 ? 20.945 -16.476 -18.577 1.00 71.56 96 CYS A N 1
ATOM 752 C CA . CYS A 1 96 ? 21.586 -17.740 -18.236 1.00 71.56 96 CYS A CA 1
ATOM 753 C C . CYS A 1 96 ? 20.652 -18.956 -18.360 1.00 71.56 96 CYS A C 1
ATOM 755 O O . CYS A 1 96 ? 21.116 -20.054 -18.641 1.00 71.56 96 CYS A O 1
ATOM 757 N N . GLN A 1 97 ? 19.339 -18.777 -18.198 1.00 62.06 97 GLN A N 1
ATOM 758 C CA . GLN A 1 97 ? 18.351 -19.870 -18.211 1.00 62.06 97 GLN A CA 1
ATOM 759 C C . GLN A 1 97 ? 18.027 -20.422 -19.617 1.00 62.06 97 GLN A C 1
ATOM 761 O O . GLN A 1 97 ? 17.037 -21.126 -19.790 1.00 62.06 97 GLN A O 1
ATOM 766 N N . ARG A 1 98 ? 18.824 -20.092 -20.645 1.00 57.72 98 ARG A N 1
ATOM 767 C CA . ARG A 1 98 ? 18.565 -20.489 -22.041 1.00 57.72 98 ARG A CA 1
ATOM 768 C C . ARG A 1 98 ? 19.246 -21.783 -22.494 1.00 57.72 98 ARG A C 1
ATOM 770 O O . ARG A 1 98 ? 19.035 -22.162 -23.642 1.00 57.72 98 ARG A O 1
ATOM 777 N N . ASP A 1 99 ? 20.014 -22.453 -21.634 1.00 54.97 99 ASP A N 1
ATOM 778 C CA . ASP A 1 99 ? 20.611 -23.757 -21.948 1.00 54.97 99 ASP A CA 1
ATOM 779 C C . ASP A 1 99 ? 19.843 -24.872 -21.214 1.00 54.97 99 ASP A C 1
ATOM 781 O O . ASP A 1 99 ? 19.842 -24.945 -19.985 1.00 54.97 99 ASP A O 1
ATOM 785 N N . GLU A 1 100 ? 19.128 -25.710 -21.968 1.00 55.28 100 GLU A N 1
ATOM 786 C CA . GLU A 1 100 ? 18.083 -26.639 -21.490 1.00 55.28 100 GLU A CA 1
ATOM 787 C C . GLU A 1 100 ? 18.580 -27.780 -20.575 1.00 55.28 100 GLU A C 1
ATOM 789 O O . GLU A 1 100 ? 17.779 -28.600 -20.126 1.00 55.28 100 GLU A O 1
ATOM 794 N N . LEU A 1 101 ? 19.881 -27.863 -20.271 1.00 60.38 101 LEU A N 1
ATOM 795 C CA . LEU A 1 101 ? 20.467 -29.033 -19.606 1.00 60.38 101 LEU A CA 1
ATOM 796 C C . LEU A 1 101 ? 20.746 -28.875 -18.102 1.00 60.38 101 LEU A C 1
ATOM 798 O O . LEU A 1 101 ? 21.003 -29.877 -17.435 1.00 60.38 101 LEU A O 1
ATOM 802 N N . THR A 1 102 ? 20.670 -27.665 -17.539 1.00 55.97 102 THR A N 1
ATOM 803 C CA . THR A 1 102 ? 20.899 -27.432 -16.101 1.00 55.97 102 THR A CA 1
ATOM 804 C C . THR A 1 102 ? 19.881 -26.449 -15.529 1.00 55.97 102 THR A C 1
ATOM 806 O O . THR A 1 102 ? 19.900 -25.266 -15.850 1.00 55.97 102 THR A O 1
ATOM 809 N N . SER A 1 103 ? 19.007 -26.932 -14.638 1.00 64.12 103 SER A N 1
ATOM 810 C CA . SER A 1 103 ? 17.974 -26.125 -13.960 1.00 64.12 103 SER A CA 1
ATOM 811 C C . SER A 1 103 ? 18.535 -25.143 -12.916 1.00 64.12 103 SER A C 1
ATOM 813 O O . SER A 1 103 ? 17.769 -24.378 -12.327 1.00 64.12 103 SER A O 1
ATOM 815 N N . GLU A 1 104 ? 19.840 -25.175 -12.646 1.00 72.19 104 GLU A N 1
ATOM 816 C CA . GLU A 1 104 ? 20.484 -24.352 -11.623 1.00 72.19 104 GLU A CA 1
ATOM 817 C C . GLU A 1 104 ? 21.262 -23.201 -12.262 1.00 72.19 104 GLU A C 1
ATOM 819 O O . GLU A 1 104 ? 22.079 -23.397 -13.162 1.00 72.19 104 GLU A O 1
ATOM 824 N N . VAL A 1 105 ? 21.001 -21.982 -1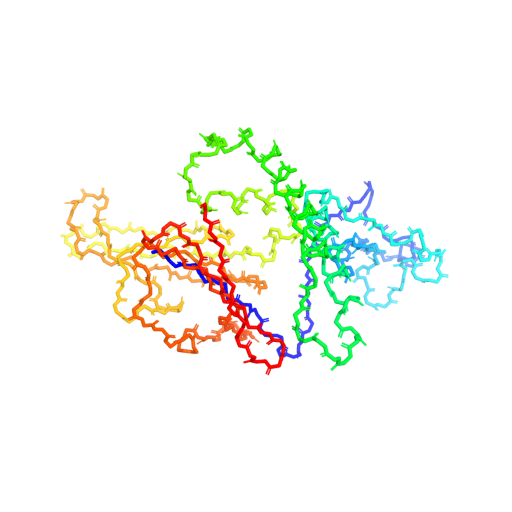1.785 1.00 77.81 105 VAL A N 1
ATOM 825 C CA . VAL A 1 105 ? 21.724 -20.782 -12.213 1.00 77.81 105 VAL A CA 1
ATOM 826 C C . VAL A 1 105 ? 23.145 -20.834 -11.628 1.00 77.81 105 VAL A C 1
ATOM 828 O O . VAL A 1 105 ? 23.280 -21.001 -10.413 1.00 77.81 105 VAL A O 1
ATOM 831 N N . PRO A 1 106 ? 24.204 -20.661 -12.440 1.00 86.50 106 PRO A N 1
ATOM 832 C CA . PRO A 1 106 ? 25.583 -20.633 -11.970 1.00 86.50 106 PRO A CA 1
ATOM 833 C C . PRO A 1 106 ? 25.825 -19.603 -10.859 1.00 86.50 106 PRO A C 1
ATOM 835 O O . PRO A 1 106 ? 25.272 -18.499 -10.865 1.00 86.50 106 PRO A O 1
ATOM 838 N N . LEU A 1 107 ? 26.697 -19.952 -9.909 1.00 86.19 107 LEU A N 1
ATOM 839 C CA . LEU A 1 107 ? 27.005 -19.112 -8.744 1.00 86.19 107 LEU A CA 1
ATOM 840 C C . LEU A 1 107 ? 27.575 -17.736 -9.121 1.00 86.19 107 LEU A C 1
ATOM 842 O O . LEU A 1 107 ? 27.294 -16.752 -8.440 1.00 86.19 107 LEU A O 1
ATOM 846 N N . ASP A 1 108 ? 28.353 -17.639 -10.198 1.00 87.38 108 ASP A 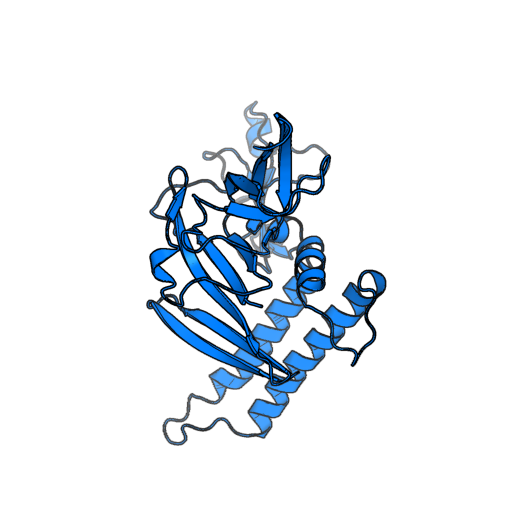N 1
ATOM 847 C CA . ASP A 1 108 ? 28.908 -16.370 -10.679 1.00 87.38 108 ASP A CA 1
ATOM 848 C C . ASP A 1 108 ? 27.816 -15.441 -11.236 1.00 87.38 108 ASP A C 1
ATOM 850 O O . ASP A 1 108 ? 27.847 -14.229 -11.005 1.00 87.38 108 ASP A O 1
ATOM 854 N N . VAL A 1 109 ? 26.805 -16.005 -11.905 1.00 86.81 109 VAL A N 1
ATOM 855 C CA . VAL A 1 109 ? 25.628 -15.273 -12.393 1.00 86.81 109 VAL A CA 1
ATOM 856 C C . VAL A 1 109 ? 24.806 -14.754 -11.215 1.00 86.81 109 VAL A C 1
ATOM 858 O O . VAL A 1 109 ? 24.437 -13.577 -11.201 1.00 86.81 109 VAL A O 1
ATOM 861 N N . LEU A 1 110 ? 24.579 -15.592 -10.198 1.00 85.81 110 LEU A N 1
ATOM 862 C CA . LEU A 1 110 ? 23.900 -15.182 -8.965 1.00 85.81 110 LEU A CA 1
ATOM 863 C C . LEU A 1 110 ? 24.665 -14.071 -8.237 1.00 85.81 110 LEU A C 1
ATOM 865 O O . LEU A 1 110 ? 24.059 -13.076 -7.851 1.00 85.81 110 LEU A O 1
ATOM 869 N N . SER A 1 111 ? 25.991 -14.182 -8.122 1.00 88.12 111 SER A N 1
ATOM 870 C CA . SER A 1 111 ? 26.836 -13.166 -7.480 1.00 88.12 111 SER A CA 1
ATOM 871 C C . SER A 1 111 ? 26.791 -11.813 -8.203 1.00 88.12 111 SER A C 1
ATOM 873 O O . SER A 1 111 ? 26.729 -10.754 -7.571 1.00 88.12 111 SER A O 1
ATOM 875 N N . ARG A 1 112 ? 26.760 -11.818 -9.541 1.00 88.31 112 ARG A N 1
ATOM 876 C CA . ARG A 1 112 ? 26.595 -10.595 -10.342 1.00 88.31 112 ARG A CA 1
ATOM 877 C C . ARG A 1 112 ? 25.217 -9.964 -10.150 1.00 88.31 112 ARG A C 1
ATOM 879 O O . ARG A 1 112 ? 25.130 -8.751 -9.965 1.00 88.31 112 ARG A O 1
ATOM 886 N N . ALA A 1 113 ? 24.154 -10.768 -10.159 1.00 87.31 113 ALA A N 1
ATOM 887 C CA . ALA A 1 113 ? 22.805 -10.280 -9.885 1.00 87.31 113 ALA A CA 1
ATOM 888 C C . ALA A 1 113 ? 22.703 -9.696 -8.465 1.00 87.31 113 ALA A C 1
ATOM 890 O O . ALA A 1 113 ? 22.191 -8.593 -8.281 1.00 87.31 113 ALA A O 1
ATOM 891 N N . GLU A 1 114 ? 23.270 -10.382 -7.471 1.00 88.88 114 GLU A N 1
ATOM 892 C CA . GLU A 1 114 ? 23.336 -9.919 -6.086 1.00 88.88 114 GLU A CA 1
ATOM 893 C C . GLU A 1 114 ? 24.113 -8.600 -5.955 1.00 88.88 114 GLU A C 1
ATOM 895 O O . GLU A 1 114 ? 23.704 -7.720 -5.199 1.00 88.88 114 GLU A O 1
ATOM 900 N N . THR A 1 115 ? 25.187 -8.411 -6.726 1.00 88.75 115 THR A N 1
ATOM 901 C CA . THR A 1 115 ? 25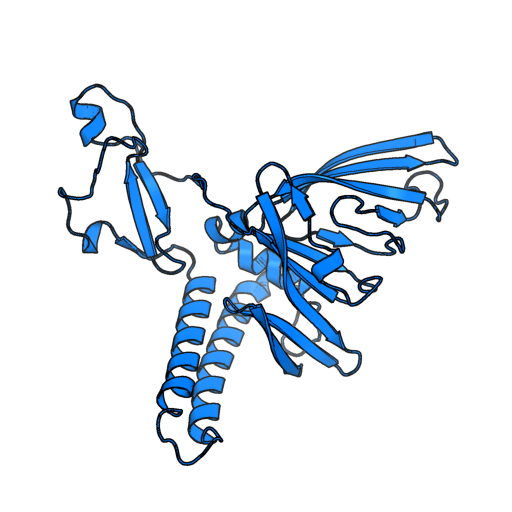.952 -7.154 -6.746 1.00 88.75 115 THR A CA 1
ATOM 902 C C . THR A 1 115 ? 25.070 -5.983 -7.183 1.00 88.75 115 THR A C 1
ATOM 904 O O . THR A 1 115 ? 25.006 -4.978 -6.475 1.00 88.75 115 THR A O 1
ATOM 907 N N . HIS A 1 116 ? 24.305 -6.130 -8.271 1.00 87.12 116 HIS A N 1
ATOM 908 C CA . HIS A 1 116 ? 23.355 -5.102 -8.716 1.00 87.12 116 HIS A CA 1
ATOM 909 C C . HIS A 1 116 ? 22.275 -4.803 -7.665 1.00 87.12 116 HIS A C 1
ATOM 911 O O . HIS A 1 116 ? 21.957 -3.637 -7.423 1.00 87.12 116 HIS A O 1
ATOM 917 N N . LEU A 1 117 ? 21.742 -5.836 -7.001 1.00 87.06 117 LEU A N 1
ATOM 918 C CA . LEU A 1 117 ? 20.738 -5.678 -5.941 1.00 87.06 117 LEU A CA 1
ATOM 919 C C . LEU A 1 117 ? 21.313 -5.001 -4.681 1.00 87.06 117 LEU A C 1
ATOM 921 O O . LEU A 1 117 ? 20.650 -4.173 -4.053 1.00 87.06 117 LEU A O 1
ATOM 925 N N . ASN A 1 118 ? 22.562 -5.298 -4.324 1.00 86.19 118 ASN A N 1
ATOM 926 C CA . ASN A 1 118 ? 23.249 -4.671 -3.196 1.00 86.19 118 ASN A CA 1
ATOM 927 C C . ASN A 1 118 ? 23.617 -3.205 -3.483 1.00 86.19 118 ASN A C 1
ATOM 929 O O . ASN A 1 118 ? 23.470 -2.358 -2.598 1.00 86.19 118 ASN A O 1
ATOM 933 N N . GLU A 1 119 ? 24.038 -2.883 -4.710 1.00 86.25 119 GLU A N 1
ATOM 934 C CA . GLU A 1 119 ? 24.291 -1.505 -5.158 1.00 86.25 119 GLU A CA 1
ATOM 935 C C . GLU A 1 119 ? 23.050 -0.624 -4.992 1.00 86.25 119 GLU A C 1
ATOM 937 O O . GLU A 1 119 ? 23.125 0.470 -4.415 1.00 86.25 119 GLU A O 1
ATOM 942 N N . ILE A 1 120 ? 21.890 -1.105 -5.454 1.00 85.62 120 ILE A N 1
ATOM 943 C CA . ILE A 1 120 ? 20.658 -0.335 -5.308 1.00 85.62 120 ILE A CA 1
ATOM 944 C C . ILE A 1 120 ? 20.225 -0.230 -3.850 1.00 85.62 120 ILE A C 1
ATOM 946 O O . ILE A 1 120 ? 19.859 0.862 -3.413 1.00 85.62 120 ILE A O 1
ATOM 950 N N . ARG A 1 121 ? 20.310 -1.317 -3.073 1.00 85.25 121 ARG A N 1
ATOM 951 C CA . ARG A 1 121 ? 19.985 -1.293 -1.640 1.00 85.25 121 ARG A CA 1
ATOM 952 C C . ARG A 1 121 ? 20.768 -0.193 -0.923 1.00 85.25 121 ARG A C 1
ATOM 954 O O . ARG A 1 121 ? 20.182 0.578 -0.167 1.00 85.25 121 ARG A O 1
ATOM 961 N N . ASN A 1 122 ? 22.067 -0.086 -1.201 1.00 84.25 122 ASN A N 1
ATOM 962 C CA . ASN A 1 122 ? 22.925 0.944 -0.619 1.00 84.25 122 ASN A CA 1
ATOM 963 C C . ASN A 1 122 ? 22.545 2.351 -1.099 1.00 84.25 122 ASN A C 1
ATOM 965 O O . ASN A 1 122 ? 22.515 3.279 -0.297 1.00 84.25 122 ASN A O 1
ATOM 969 N N . THR A 1 123 ? 22.213 2.508 -2.382 1.00 85.19 123 THR A N 1
ATOM 970 C CA . THR A 1 123 ? 21.775 3.794 -2.948 1.00 85.19 123 THR A CA 1
ATOM 971 C C . THR A 1 123 ? 20.500 4.299 -2.267 1.00 85.19 123 THR A C 1
ATOM 973 O O . THR A 1 123 ? 20.463 5.436 -1.796 1.00 85.19 123 THR A O 1
ATOM 976 N N . VAL A 1 124 ? 19.484 3.435 -2.153 1.00 84.00 124 VAL A N 1
ATOM 977 C CA . VAL A 1 124 ? 18.217 3.745 -1.473 1.00 84.00 124 VAL A CA 1
ATOM 978 C C . VAL A 1 124 ? 18.458 4.044 0.005 1.00 84.00 124 VAL A C 1
ATOM 980 O O . VAL A 1 124 ? 17.920 5.020 0.524 1.00 84.00 124 VAL A O 1
ATOM 983 N N . TYR A 1 125 ? 19.294 3.250 0.681 1.00 83.75 125 TYR A N 1
ATOM 984 C CA . TYR A 1 125 ? 19.638 3.490 2.081 1.00 83.75 125 TYR A CA 1
ATOM 985 C C . TYR A 1 125 ? 20.265 4.874 2.277 1.00 83.75 125 TYR A C 1
ATOM 987 O O . TYR A 1 125 ? 19.763 5.640 3.088 1.00 83.75 125 TYR A O 1
ATOM 995 N N . VAL A 1 126 ? 21.301 5.235 1.511 1.00 84.38 126 VAL A N 1
ATOM 996 C CA . VAL A 1 126 ? 21.988 6.537 1.638 1.00 84.38 126 VAL A CA 1
ATOM 997 C C . VAL A 1 126 ? 21.028 7.710 1.438 1.00 84.38 126 VAL A C 1
ATOM 999 O O . VAL A 1 126 ? 21.130 8.715 2.137 1.00 84.38 126 VAL A O 1
ATOM 1002 N N . GLN A 1 127 ? 20.083 7.588 0.507 1.00 82.88 127 GLN A N 1
ATOM 1003 C CA . GLN A 1 127 ? 19.109 8.644 0.228 1.00 82.88 127 GLN A CA 1
ATOM 1004 C C . GLN A 1 127 ? 18.047 8.774 1.316 1.00 82.88 127 GLN A C 1
ATOM 1006 O O . GLN A 1 127 ? 17.678 9.889 1.676 1.00 82.88 127 GLN A O 1
ATOM 1011 N N . LEU A 1 128 ? 17.569 7.653 1.859 1.00 83.38 128 LEU A N 1
ATOM 1012 C CA . LEU A 1 128 ? 16.537 7.666 2.891 1.00 83.38 128 LEU A CA 1
ATOM 1013 C C . LEU A 1 128 ? 17.108 7.874 4.299 1.00 83.38 128 LEU A C 1
ATOM 1015 O O . LEU A 1 128 ? 16.383 8.354 5.166 1.00 83.38 128 LEU A O 1
ATOM 1019 N N . GLN A 1 129 ? 18.387 7.571 4.542 1.00 83.44 129 GLN A N 1
ATOM 1020 C CA . GLN A 1 129 ? 19.028 7.648 5.860 1.00 83.44 129 GLN A CA 1
ATOM 1021 C C . GLN A 1 129 ? 18.831 8.996 6.580 1.00 83.44 129 GLN A C 1
ATOM 1023 O O . GLN A 1 129 ? 18.584 8.967 7.776 1.00 83.44 129 GLN A O 1
ATOM 1028 N N . PRO A 1 130 ? 18.876 10.181 5.941 1.00 84.94 130 PRO A N 1
ATOM 1029 C CA . PRO A 1 130 ? 18.633 11.443 6.650 1.00 84.94 130 PRO A CA 1
ATOM 1030 C C . PRO A 1 130 ? 17.212 11.572 7.220 1.00 84.94 130 PRO A C 1
ATOM 1032 O O . PRO A 1 130 ? 16.982 12.335 8.155 1.00 84.94 130 PRO A O 1
ATOM 1035 N N . LEU A 1 131 ? 16.253 10.856 6.628 1.00 82.62 131 LEU A N 1
ATOM 1036 C CA . LEU A 1 131 ? 14.843 10.839 7.022 1.00 82.62 131 LEU A CA 1
ATOM 1037 C C . LEU A 1 131 ? 14.517 9.642 7.922 1.00 82.62 131 LEU A C 1
ATOM 1039 O O . LEU A 1 131 ? 13.546 9.677 8.680 1.00 82.62 131 LEU A O 1
ATOM 1043 N N . LEU A 1 132 ? 15.316 8.583 7.825 1.00 75.88 132 LEU A N 1
ATOM 1044 C CA . LEU A 1 132 ? 15.224 7.395 8.649 1.00 75.88 132 LEU A CA 1
ATOM 1045 C C . LEU A 1 132 ? 16.058 7.591 9.917 1.00 75.88 132 LEU A C 1
ATOM 1047 O O . LEU A 1 132 ? 17.255 7.826 9.867 1.00 75.88 132 LEU A O 1
ATOM 1051 N N . GLY A 1 133 ? 15.457 7.412 11.090 1.00 68.88 133 GLY A N 1
ATOM 1052 C CA . GLY A 1 133 ? 16.206 7.420 12.355 1.00 68.88 133 GLY A CA 1
ATOM 1053 C C . GLY A 1 133 ? 17.123 6.203 12.559 1.00 68.88 133 GLY A C 1
ATOM 1054 O O . GLY A 1 133 ? 17.617 6.015 13.665 1.00 68.88 133 GLY A O 1
ATOM 1055 N N . CYS A 1 134 ? 17.311 5.363 11.536 1.00 70.00 134 CYS A N 1
ATOM 1056 C CA . CYS A 1 134 ? 17.960 4.061 11.633 1.00 70.00 134 CYS A CA 1
ATOM 1057 C C . CYS A 1 134 ? 19.458 4.118 11.318 1.00 70.00 134 CYS A C 1
ATOM 1059 O O . CYS A 1 134 ? 19.906 4.907 10.480 1.00 70.00 134 CYS A O 1
ATOM 1061 N N . LYS A 1 135 ? 20.230 3.207 11.916 1.00 71.62 135 LYS A N 1
ATOM 1062 C CA . LYS A 1 135 ? 21.613 2.937 11.507 1.00 71.62 135 LYS A CA 1
ATOM 1063 C C . LYS A 1 135 ? 21.690 1.665 10.675 1.00 71.62 135 LYS A C 1
ATOM 1065 O O . LYS A 1 135 ? 20.906 0.737 10.852 1.00 71.62 135 LYS A O 1
ATOM 1070 N N . LEU A 1 136 ? 22.676 1.607 9.786 1.00 70.81 136 LEU A N 1
ATOM 1071 C CA . LEU A 1 136 ? 22.943 0.418 8.989 1.00 70.81 136 LEU A CA 1
ATOM 1072 C C . LEU A 1 136 ? 23.269 -0.758 9.922 1.00 70.81 136 LEU A C 1
ATOM 1074 O O . LEU A 1 136 ? 24.168 -0.648 10.754 1.00 70.81 136 LEU A O 1
ATOM 1078 N N . GLY A 1 137 ? 22.545 -1.866 9.764 1.00 66.19 137 GLY A N 1
ATOM 1079 C CA . GLY A 1 137 ? 22.696 -3.063 10.595 1.00 66.19 137 GLY A CA 1
ATOM 1080 C C . GLY A 1 137 ? 21.838 -3.085 11.865 1.00 66.19 137 GLY A C 1
ATOM 1081 O O . GLY A 1 137 ? 21.855 -4.091 12.566 1.00 66.19 137 GLY A O 1
ATOM 1082 N N . GLU A 1 138 ? 21.077 -2.026 12.160 1.00 68.62 138 GLU A N 1
ATOM 1083 C CA . GLU A 1 138 ? 20.021 -2.068 13.178 1.00 68.62 138 GLU A CA 1
ATOM 1084 C C . GLU A 1 138 ? 18.694 -2.486 12.515 1.00 68.62 138 GLU A C 1
ATOM 1086 O O . GLU A 1 138 ? 18.315 -1.960 11.465 1.00 68.62 138 GLU A O 1
ATOM 1091 N N . GLU A 1 139 ? 18.000 -3.466 13.102 1.00 64.38 139 GLU A N 1
ATOM 1092 C CA . GLU A 1 139 ? 16.698 -3.923 12.608 1.00 64.38 139 GLU A CA 1
ATOM 1093 C C . GLU A 1 139 ? 15.647 -2.828 12.793 1.00 64.38 139 GLU A C 1
ATOM 1095 O O . GLU A 1 139 ? 15.318 -2.446 13.915 1.00 64.38 139 GLU A O 1
ATOM 1100 N N . GLU A 1 140 ? 15.073 -2.366 11.687 1.00 65.12 140 GLU A N 1
ATOM 1101 C CA . GLU A 1 140 ? 13.997 -1.383 11.691 1.00 65.12 140 GLU A CA 1
ATOM 1102 C C . GLU A 1 140 ? 12.829 -1.844 10.831 1.00 65.12 140 GLU A C 1
ATOM 1104 O O . GLU A 1 140 ? 12.975 -2.583 9.852 1.00 65.12 140 GLU A O 1
ATOM 1109 N N . SER A 1 141 ? 11.630 -1.407 11.208 1.00 67.06 141 SER A N 1
ATOM 1110 C CA . SER A 1 141 ? 10.431 -1.795 10.477 1.00 67.06 141 SER A CA 1
ATOM 1111 C C . SER A 1 141 ? 10.380 -1.070 9.127 1.00 67.06 141 SER A C 1
ATOM 1113 O O . SER A 1 141 ? 10.394 0.168 9.102 1.00 67.06 141 SER A O 1
ATOM 1115 N N . PRO A 1 142 ? 10.205 -1.780 7.992 1.00 67.69 142 PRO A N 1
ATOM 1116 C CA . PRO A 1 142 ? 10.120 -1.133 6.686 1.00 67.69 142 PRO A CA 1
ATOM 1117 C C . PRO A 1 142 ? 8.906 -0.197 6.564 1.00 67.69 142 PRO A C 1
ATOM 1119 O O . PRO A 1 142 ? 8.816 0.559 5.593 1.00 67.69 142 PRO A O 1
ATOM 1122 N N . VAL A 1 143 ? 7.982 -0.218 7.548 1.00 74.56 143 VAL A N 1
ATOM 1123 C CA . VAL A 1 143 ? 6.736 0.579 7.617 1.00 74.56 143 VAL A CA 1
ATOM 1124 C C . VAL A 1 143 ? 7.005 2.065 7.431 1.00 74.56 143 VAL A C 1
ATOM 1126 O O . VAL A 1 143 ? 6.174 2.779 6.871 1.00 74.56 143 VAL A O 1
ATOM 1129 N N . PHE A 1 144 ? 8.179 2.528 7.842 1.00 78.81 144 PHE A N 1
ATOM 1130 C CA . PHE A 1 144 ? 8.558 3.929 7.722 1.00 78.81 144 PHE A CA 1
ATOM 1131 C C . PHE A 1 144 ? 9.302 4.232 6.420 1.00 78.81 144 PHE A C 1
ATOM 1133 O O . PHE A 1 144 ? 9.086 5.291 5.837 1.00 78.81 144 PHE A O 1
ATOM 1140 N N . ALA A 1 145 ? 10.114 3.299 5.921 1.00 82.44 145 ALA A N 1
ATOM 1141 C CA . ALA A 1 145 ? 10.913 3.500 4.715 1.00 82.44 145 ALA A CA 1
ATOM 1142 C C . ALA A 1 145 ? 10.062 3.563 3.443 1.00 82.44 145 ALA A C 1
ATOM 1144 O O . ALA A 1 145 ? 10.309 4.408 2.587 1.00 82.44 145 ALA A O 1
ATOM 1145 N N . PHE A 1 146 ? 9.030 2.724 3.324 1.00 86.06 146 PHE A N 1
ATOM 1146 C CA . PHE A 1 146 ? 8.238 2.662 2.094 1.00 86.06 146 PHE A CA 1
ATOM 1147 C C . PHE A 1 146 ? 7.487 3.973 1.776 1.00 86.06 146 PHE A C 1
ATOM 1149 O O . PHE A 1 146 ? 7.636 4.479 0.663 1.00 86.06 146 PHE A O 1
ATOM 1156 N N . PRO A 1 147 ? 6.749 4.607 2.714 1.00 89.19 147 PRO A N 1
ATOM 1157 C CA . PRO A 1 147 ? 6.153 5.920 2.461 1.00 89.19 147 PRO A CA 1
ATOM 1158 C C . PRO A 1 147 ? 7.170 7.017 2.137 1.00 89.19 147 PRO A C 1
ATOM 1160 O O . PRO A 1 147 ? 6.831 7.936 1.399 1.00 89.19 147 PRO A O 1
ATOM 1163 N N . LEU A 1 148 ? 8.387 6.945 2.688 1.00 87.94 148 LEU A N 1
ATOM 1164 C CA . LEU A 1 148 ? 9.456 7.894 2.367 1.00 87.94 148 LEU A CA 1
ATOM 1165 C C . LEU A 1 148 ? 9.972 7.675 0.944 1.00 87.94 148 LEU A C 1
ATOM 1167 O O . LEU A 1 148 ? 10.059 8.638 0.194 1.00 87.94 148 LEU A O 1
ATOM 1171 N N . LEU A 1 149 ? 10.199 6.421 0.542 1.00 87.00 149 LEU A N 1
ATOM 1172 C CA . LEU A 1 149 ? 10.586 6.073 -0.825 1.00 87.00 149 LEU A CA 1
ATOM 1173 C C . LEU A 1 149 ? 9.560 6.574 -1.847 1.00 87.00 149 LEU A C 1
ATOM 1175 O O . LEU A 1 149 ? 9.938 7.145 -2.861 1.00 87.00 149 LEU A O 1
ATOM 1179 N N . LEU A 1 150 ? 8.264 6.399 -1.571 1.00 88.62 150 LEU A N 1
ATOM 1180 C CA . LEU A 1 150 ? 7.208 6.878 -2.464 1.00 88.62 150 LEU A CA 1
ATOM 1181 C C . LEU A 1 150 ? 7.245 8.399 -2.664 1.00 88.62 150 LEU A C 1
ATOM 1183 O O . LEU A 1 150 ? 6.955 8.858 -3.761 1.00 88.62 150 LEU A O 1
ATOM 1187 N N . ARG A 1 151 ? 7.614 9.182 -1.644 1.00 87.19 151 ARG A N 1
ATOM 1188 C CA . ARG A 1 151 ? 7.670 10.653 -1.734 1.00 87.19 151 ARG A CA 1
ATOM 1189 C C . ARG A 1 151 ? 8.767 11.172 -2.659 1.00 87.19 151 ARG A C 1
ATOM 1191 O O . ARG A 1 151 ? 8.672 12.315 -3.097 1.00 87.19 151 ARG A O 1
ATOM 1198 N N . GLU A 1 152 ? 9.758 10.345 -2.985 1.00 84.06 152 GLU A N 1
ATOM 1199 C CA . GLU A 1 152 ? 10.780 10.672 -3.986 1.00 84.06 152 GLU A CA 1
ATOM 1200 C C . GLU A 1 152 ? 10.188 10.772 -5.406 1.00 84.06 152 GLU A C 1
ATOM 1202 O O . GLU A 1 152 ? 10.802 11.369 -6.289 1.00 84.06 152 GLU A O 1
ATOM 1207 N N . ASP A 1 153 ? 8.984 10.226 -5.637 1.00 83.62 153 ASP A N 1
ATOM 1208 C CA . ASP A 1 153 ? 8.235 10.370 -6.886 1.00 83.62 153 ASP A CA 1
ATOM 1209 C C . ASP A 1 153 ? 6.745 10.598 -6.623 1.00 83.62 153 ASP A C 1
ATOM 1211 O O . ASP A 1 153 ? 5.978 9.669 -6.365 1.00 83.62 153 ASP A O 1
ATOM 1215 N N . ARG A 1 154 ? 6.290 11.837 -6.808 1.00 83.19 154 ARG A N 1
ATOM 1216 C CA . ARG A 1 154 ? 4.878 12.194 -6.637 1.00 83.19 154 ARG A CA 1
ATOM 1217 C C . ARG A 1 154 ? 3.927 11.375 -7.516 1.00 83.19 154 ARG A C 1
ATOM 1219 O O . ARG A 1 154 ? 2.791 11.124 -7.115 1.00 83.19 154 ARG A O 1
ATOM 1226 N N . HIS A 1 155 ? 4.325 10.986 -8.726 1.00 81.12 155 HIS A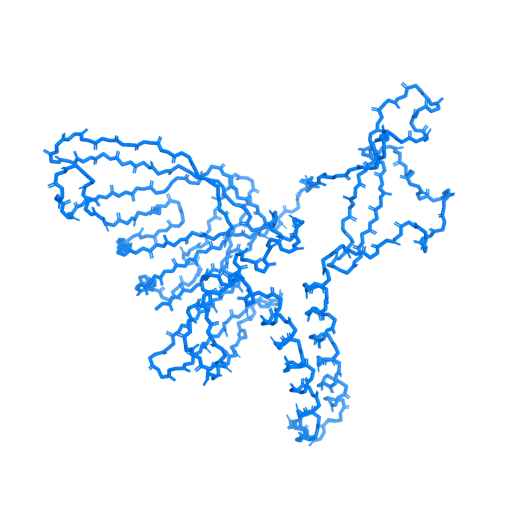 N 1
ATOM 1227 C CA . HIS A 1 155 ? 3.480 10.164 -9.588 1.00 81.12 155 HIS A CA 1
ATOM 1228 C C . HIS A 1 155 ? 3.307 8.763 -9.005 1.00 81.12 155 HIS A C 1
ATOM 1230 O O . HIS A 1 155 ? 2.175 8.285 -8.911 1.00 81.12 155 HIS A O 1
ATOM 1236 N N . ILE A 1 156 ? 4.398 8.139 -8.561 1.00 85.25 156 ILE A N 1
ATOM 1237 C CA . ILE A 1 156 ? 4.338 6.819 -7.930 1.00 85.25 156 ILE A CA 1
ATOM 1238 C C . ILE A 1 156 ? 3.604 6.913 -6.592 1.00 85.25 156 ILE A C 1
ATOM 1240 O O . ILE A 1 156 ? 2.712 6.105 -6.353 1.00 85.25 156 ILE A O 1
ATOM 1244 N N . GLU A 1 157 ? 3.857 7.938 -5.775 1.00 89.50 157 GLU A N 1
ATOM 1245 C CA . GLU A 1 157 ? 3.104 8.210 -4.546 1.00 89.50 157 GLU A CA 1
ATOM 1246 C C . GLU A 1 157 ? 1.591 8.223 -4.804 1.00 89.50 157 GLU A C 1
ATOM 1248 O O . GLU A 1 157 ? 0.827 7.540 -4.115 1.00 89.50 157 GLU A O 1
ATOM 1253 N N . ASN A 1 158 ? 1.155 8.929 -5.857 1.00 88.44 158 ASN A N 1
ATOM 1254 C CA . ASN A 1 158 ? -0.253 9.031 -6.236 1.00 88.44 158 ASN A CA 1
ATOM 1255 C C . ASN A 1 158 ? -0.901 7.675 -6.543 1.00 88.44 158 ASN A C 1
ATOM 1257 O O . ASN A 1 158 ? -2.116 7.549 -6.361 1.00 88.44 158 ASN A O 1
ATOM 1261 N N . LEU A 1 159 ? -0.135 6.667 -6.979 1.00 90.19 159 LEU A N 1
ATOM 1262 C CA . LEU A 1 159 ? -0.652 5.316 -7.219 1.00 90.19 159 LEU A CA 1
ATOM 1263 C C . LEU A 1 159 ? -1.106 4.637 -5.922 1.00 90.19 159 LEU A C 1
ATOM 1265 O O . LEU A 1 159 ? -2.048 3.850 -5.979 1.00 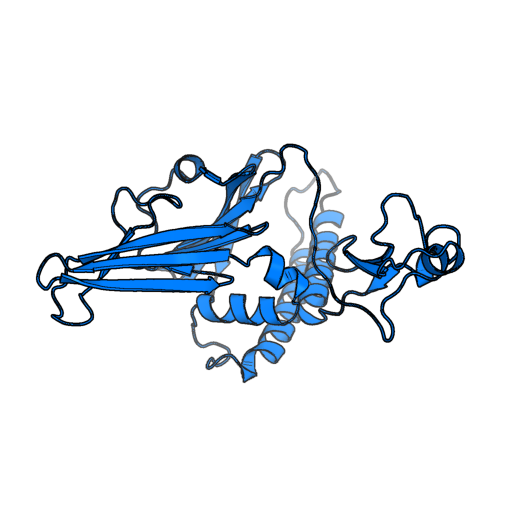90.19 159 LEU A O 1
ATOM 1269 N N . PHE A 1 160 ? -0.499 4.977 -4.780 1.00 94.06 160 PHE A N 1
ATOM 1270 C CA . PHE A 1 160 ? -0.780 4.388 -3.462 1.00 94.06 160 PHE A CA 1
ATOM 1271 C C . PHE A 1 160 ? -1.732 5.227 -2.595 1.00 94.06 160 PHE A C 1
ATOM 1273 O O . PHE A 1 160 ? -2.223 4.766 -1.558 1.00 94.06 160 PHE A O 1
ATOM 1280 N N . LEU A 1 161 ? -1.990 6.480 -2.985 1.00 95.31 161 LEU A N 1
ATOM 1281 C CA . LEU A 1 161 ? -2.828 7.380 -2.199 1.00 95.31 161 LEU A CA 1
ATOM 1282 C C . LEU A 1 161 ? -4.259 6.850 -2.040 1.00 95.31 161 LEU A C 1
ATOM 1284 O O . LEU A 1 161 ? -4.946 6.486 -2.991 1.00 95.31 161 LEU A O 1
ATOM 1288 N N . HIS A 1 162 ? -4.748 6.905 -0.811 1.00 96.69 162 HIS A N 1
ATOM 1289 C CA . HIS A 1 162 ? -6.143 6.680 -0.473 1.00 96.69 162 HIS A CA 1
ATOM 1290 C C . HIS A 1 162 ? -6.583 7.686 0.589 1.00 96.69 162 HIS A C 1
ATOM 1292 O O . HIS A 1 162 ? -5.790 8.107 1.437 1.00 96.69 162 HIS A O 1
ATOM 1298 N N . SER A 1 163 ? -7.847 8.099 0.521 1.00 97.62 163 SER A N 1
ATOM 1299 C CA . SER A 1 163 ? -8.481 8.933 1.538 1.00 97.62 163 SER A CA 1
ATOM 1300 C C . SER A 1 163 ? -9.595 8.175 2.238 1.00 97.62 163 SER A C 1
ATOM 1302 O O . SER A 1 163 ? -10.252 7.309 1.652 1.00 97.62 163 SER A O 1
ATOM 1304 N N . PHE A 1 164 ? -9.778 8.480 3.513 1.00 97.75 164 PHE A N 1
ATOM 1305 C CA . PHE A 1 164 ? -10.746 7.821 4.372 1.00 97.75 164 PHE A CA 1
ATOM 1306 C C . PHE A 1 164 ? -11.078 8.688 5.581 1.00 97.75 164 PHE A C 1
ATOM 1308 O O . PHE A 1 164 ? -10.275 9.523 5.995 1.00 97.75 164 PHE A O 1
ATOM 1315 N N . SER A 1 165 ? -12.217 8.417 6.206 1.00 97.50 165 SER A N 1
ATOM 1316 C CA . SER A 1 165 ? -12.592 8.984 7.500 1.00 97.50 165 SER A CA 1
ATOM 1317 C C . SER A 1 165 ? -12.525 7.943 8.609 1.00 97.50 165 SER A C 1
ATOM 1319 O O . SER A 1 165 ? -12.917 6.787 8.436 1.00 97.50 165 SER A O 1
ATOM 1321 N N . TRP A 1 166 ? -12.051 8.362 9.780 1.00 96.19 166 TRP A N 1
ATOM 1322 C CA . TRP A 1 166 ? -12.200 7.594 11.012 1.00 96.19 166 TRP A CA 1
ATOM 1323 C C . TRP A 1 166 ? -13.519 7.951 11.680 1.00 96.19 166 TRP A C 1
ATOM 1325 O O . TRP A 1 166 ? -13.668 9.058 12.192 1.00 96.19 166 TRP A O 1
ATOM 1335 N N . LYS A 1 167 ? -14.450 6.998 11.718 1.00 95.69 167 LYS A N 1
ATOM 1336 C CA . LYS A 1 167 ? -15.692 7.102 12.483 1.00 95.69 167 LYS A CA 1
ATOM 1337 C C . LYS A 1 167 ? -15.519 6.440 13.839 1.00 95.69 167 LYS A C 1
ATOM 1339 O O . LYS A 1 167 ? -15.183 5.255 13.930 1.00 95.69 167 LYS A O 1
ATOM 1344 N N . PHE A 1 168 ? -15.762 7.210 14.889 1.00 95.94 168 PHE A N 1
ATOM 1345 C CA . PHE A 1 168 ? -15.671 6.745 16.262 1.00 95.94 168 PHE A CA 1
ATOM 1346 C C . PHE A 1 168 ? -16.757 7.380 17.115 1.00 95.94 168 PHE A C 1
ATOM 1348 O O . PHE A 1 168 ? -16.955 8.591 17.058 1.00 95.94 168 PHE A O 1
ATOM 1355 N N . GLU A 1 169 ? -17.386 6.562 17.950 1.00 96.50 169 GLU A N 1
ATOM 1356 C CA . GLU A 1 169 ? -18.282 6.987 19.015 1.00 96.50 169 GLU A CA 1
ATOM 1357 C C . GLU A 1 169 ? -18.081 6.056 20.214 1.00 96.50 169 GLU A C 1
ATOM 1359 O O . GLU A 1 169 ? -18.134 4.831 20.094 1.00 96.50 169 GLU A O 1
ATOM 1364 N N . CYS A 1 170 ? -17.783 6.643 21.369 1.00 97.06 170 CYS A N 1
ATOM 1365 C CA . CYS A 1 170 ? -17.554 5.915 22.601 1.00 97.06 170 CYS A CA 1
ATOM 1366 C C . CYS A 1 170 ? -18.890 5.491 23.213 1.00 97.06 170 CYS A C 1
ATOM 1368 O O . CYS A 1 170 ? -19.656 6.338 23.669 1.00 97.06 170 CYS A O 1
ATOM 1370 N N . LEU A 1 171 ? -19.108 4.185 23.343 1.00 95.75 171 LEU A N 1
ATOM 1371 C CA . LEU A 1 171 ? -20.314 3.611 23.947 1.00 95.75 171 LEU A CA 1
ATOM 1372 C C . LEU A 1 171 ? -20.432 3.889 25.454 1.00 95.75 171 LEU A C 1
ATOM 1374 O O . LEU A 1 171 ? -21.501 3.711 26.022 1.00 95.75 171 LEU A O 1
ATOM 1378 N N . GLN A 1 172 ? -19.342 4.298 26.112 1.00 96.44 172 GLN A N 1
ATOM 1379 C CA . GLN A 1 172 ? -19.327 4.558 27.557 1.00 96.44 172 GLN A CA 1
ATOM 1380 C C . GLN A 1 172 ? -19.545 6.030 27.916 1.00 96.44 172 GLN A C 1
ATOM 1382 O O . GLN A 1 172 ? -20.144 6.329 28.940 1.00 96.44 172 GLN A O 1
ATOM 1387 N N . CYS A 1 173 ? -19.026 6.966 27.114 1.00 96.50 173 CYS A N 1
ATOM 1388 C CA . CYS A 1 173 ? -19.052 8.395 27.458 1.00 96.50 173 CYS A CA 1
ATOM 1389 C C . CYS A 1 173 ? -19.576 9.313 26.345 1.00 96.50 173 CYS A C 1
ATOM 1391 O O . CYS A 1 173 ? -19.508 10.532 26.496 1.00 96.50 173 CYS A O 1
ATOM 1393 N N . GLY A 1 174 ? -20.030 8.760 25.215 1.00 96.31 174 GLY A N 1
ATOM 1394 C CA . GLY A 1 174 ? -20.581 9.514 24.080 1.00 96.31 174 GLY A CA 1
ATOM 1395 C C . GLY A 1 174 ? -19.568 10.367 23.306 1.00 96.31 174 GLY A C 1
ATOM 1396 O O . GLY A 1 174 ? -19.936 11.088 22.380 1.00 96.31 174 GLY A O 1
ATOM 1397 N N . TYR A 1 175 ? -18.280 10.323 23.669 1.00 96.00 175 TYR A N 1
ATOM 1398 C CA . TYR A 1 175 ? -17.236 11.026 22.925 1.00 96.00 175 TYR A CA 1
ATOM 1399 C C . TYR A 1 175 ? -17.136 10.463 21.509 1.00 96.00 175 TYR A C 1
ATOM 1401 O O . TYR A 1 175 ? -16.922 9.265 21.344 1.00 96.00 175 TYR A O 1
ATOM 1409 N N . HIS A 1 176 ? -17.253 11.320 20.503 1.00 95.50 176 HIS A N 1
ATOM 1410 C CA . HIS A 1 176 ? -17.205 10.929 19.103 1.00 95.50 176 HIS A CA 1
ATOM 1411 C C . HIS A 1 176 ? -16.226 11.803 18.326 1.00 95.50 176 HIS A C 1
ATOM 1413 O O . HIS A 1 176 ? -15.951 12.946 18.693 1.00 95.50 176 HIS A O 1
ATOM 1419 N N . THR A 1 177 ? -15.700 11.251 17.240 1.00 93.19 177 THR A N 1
ATOM 1420 C CA . THR A 1 177 ? -14.839 11.965 16.296 1.00 93.19 177 THR A CA 1
ATOM 1421 C C . THR A 1 177 ? -15.141 11.503 14.883 1.00 93.19 177 THR A C 1
ATOM 1423 O O . THR A 1 177 ? -15.432 10.325 14.657 1.00 93.19 177 THR A O 1
ATOM 1426 N N . ASN A 1 178 ? -15.014 12.424 13.934 1.00 94.12 178 ASN A N 1
ATOM 1427 C CA . ASN A 1 178 ? -15.049 12.125 12.515 1.00 94.12 178 ASN A CA 1
ATOM 1428 C C . ASN A 1 178 ? -13.987 12.965 11.807 1.00 94.12 178 ASN A C 1
ATOM 1430 O O . ASN A 1 178 ? -14.160 14.171 11.636 1.00 94.12 178 ASN A O 1
ATOM 1434 N N . ASN A 1 179 ? -12.879 12.326 11.435 1.00 92.62 179 ASN A N 1
ATOM 1435 C CA . ASN A 1 179 ? -11.722 13.012 10.872 1.00 92.62 179 ASN A CA 1
ATOM 1436 C C . ASN A 1 179 ? -11.334 12.340 9.554 1.00 92.62 179 ASN A C 1
ATOM 1438 O O . ASN A 1 179 ? -11.069 11.135 9.543 1.00 92.62 179 ASN A O 1
ATOM 1442 N N . SER A 1 180 ? -11.255 13.117 8.472 1.00 95.56 180 SER A N 1
ATOM 1443 C CA . SER A 1 180 ? -10.727 12.644 7.188 1.00 95.56 180 SER A CA 1
ATOM 1444 C C . SER A 1 180 ? -9.200 12.656 7.186 1.00 95.56 180 SER A C 1
ATOM 1446 O O . SER A 1 180 ? -8.549 13.499 7.805 1.00 95.56 180 SER A O 1
ATOM 1448 N N . CYS A 1 181 ? -8.619 11.687 6.497 1.00 94.88 181 CYS A N 1
ATOM 1449 C CA . CYS A 1 181 ? -7.190 11.464 6.373 1.00 94.88 181 CYS A CA 1
ATOM 1450 C C . CYS A 1 181 ? -6.864 11.057 4.935 1.00 94.88 181 CYS A C 1
ATOM 1452 O O . CYS A 1 181 ? -7.686 10.461 4.244 1.00 94.88 181 CYS A O 1
ATOM 1454 N N . GLN A 1 182 ? -5.635 11.336 4.506 1.00 96.19 182 GLN A N 1
ATOM 1455 C CA . GLN A 1 182 ? -5.074 10.816 3.262 1.00 96.19 182 GLN A CA 1
ATOM 1456 C C . GLN A 1 182 ? -3.713 10.188 3.552 1.00 96.19 182 GLN A C 1
ATOM 1458 O O . GLN A 1 182 ? -2.900 10.785 4.264 1.00 96.19 182 GLN A O 1
ATOM 1463 N N . ARG A 1 183 ? -3.474 8.975 3.055 1.00 95.62 183 ARG A N 1
ATOM 1464 C CA . ARG A 1 183 ? -2.243 8.207 3.293 1.00 95.62 183 ARG A CA 1
ATOM 1465 C C . ARG A 1 183 ? -1.870 7.395 2.052 1.00 95.62 183 ARG A C 1
ATOM 1467 O O . ARG A 1 183 ? -2.730 7.097 1.232 1.00 95.62 183 ARG A O 1
ATOM 1474 N N . THR A 1 184 ? -0.599 7.024 1.935 1.00 94.62 184 THR A N 1
ATOM 1475 C CA . THR A 1 184 ? -0.110 6.003 0.988 1.00 94.62 184 THR A CA 1
ATOM 1476 C C . THR A 1 184 ? -0.186 4.600 1.581 1.00 94.62 184 THR A C 1
ATOM 1478 O O . THR A 1 184 ? -0.384 3.623 0.870 1.00 94.62 184 THR A O 1
ATOM 1481 N N . MET A 1 185 ? -0.090 4.503 2.908 1.00 93.75 185 MET A N 1
ATOM 1482 C CA . MET A 1 185 ? -0.227 3.265 3.657 1.00 93.75 185 MET A CA 1
ATOM 1483 C C . MET A 1 185 ? -0.917 3.521 4.996 1.00 93.75 185 MET A C 1
ATOM 1485 O O . MET A 1 185 ? -0.578 4.476 5.699 1.00 93.75 185 MET A O 1
ATOM 1489 N N . THR A 1 186 ? -1.861 2.650 5.356 1.00 94.50 186 THR A N 1
ATOM 1490 C CA . THR A 1 186 ? -2.576 2.719 6.638 1.00 94.50 186 THR A CA 1
ATOM 1491 C C . THR A 1 186 ? -2.242 1.526 7.523 1.00 94.50 186 THR A C 1
ATOM 1493 O O . THR A 1 186 ? -2.307 0.379 7.084 1.00 94.50 186 THR A O 1
ATOM 1496 N N . THR A 1 187 ? -1.909 1.803 8.784 1.00 93.62 187 THR A N 1
ATOM 1497 C CA . THR A 1 187 ? -1.621 0.782 9.797 1.00 93.62 187 THR A CA 1
ATOM 1498 C C . THR A 1 187 ? -2.867 0.460 10.613 1.00 93.62 187 THR A C 1
ATOM 1500 O O . THR A 1 187 ? -3.536 1.363 11.119 1.00 93.62 187 THR A O 1
ATOM 1503 N N . PHE A 1 188 ? -3.127 -0.829 10.797 1.00 95.44 188 PHE A N 1
ATOM 1504 C CA . PHE A 1 188 ? -4.116 -1.366 11.716 1.00 95.44 188 PHE A CA 1
ATOM 1505 C C . PHE A 1 188 ? -3.442 -2.135 12.854 1.00 95.44 188 PHE A C 1
ATOM 1507 O O . PHE A 1 188 ? -2.461 -2.855 12.653 1.00 95.44 188 PHE A O 1
ATOM 1514 N N . THR A 1 189 ? -4.017 -1.978 14.041 1.00 93.75 189 THR A N 1
ATOM 1515 C CA . THR A 1 189 ? -3.748 -2.770 15.244 1.00 93.75 189 THR A CA 1
ATOM 1516 C C . THR A 1 189 ? -5.060 -3.361 15.743 1.00 93.75 189 THR A C 1
ATOM 1518 O O . THR A 1 189 ? -6.110 -2.808 15.427 1.00 93.75 189 THR A O 1
ATOM 1521 N N . ASN A 1 190 ? -5.035 -4.445 16.520 1.00 95.00 190 ASN A N 1
ATOM 1522 C CA . ASN A 1 190 ? -6.208 -5.001 17.220 1.00 95.00 190 ASN A CA 1
ATOM 1523 C C . ASN A 1 190 ? -7.498 -5.058 16.369 1.00 95.00 190 ASN A C 1
ATOM 1525 O O . ASN A 1 190 ? -8.559 -4.557 16.764 1.00 95.00 190 ASN A O 1
ATOM 1529 N N . ILE A 1 191 ? -7.400 -5.606 15.161 1.00 97.06 191 ILE A N 1
ATOM 1530 C CA . ILE A 1 191 ? -8.543 -5.732 14.252 1.00 97.06 191 ILE A CA 1
ATOM 1531 C C . ILE A 1 191 ? -9.555 -6.766 14.752 1.00 97.06 191 ILE A C 1
ATOM 1533 O O . ILE A 1 191 ? -9.215 -7.696 15.481 1.00 97.06 191 ILE A O 1
ATOM 1537 N N . ILE A 1 192 ? -10.817 -6.602 14.357 1.00 96.25 192 ILE A N 1
ATOM 1538 C CA . ILE A 1 192 ? -11.868 -7.586 14.654 1.00 96.25 192 ILE A CA 1
ATOM 1539 C C . ILE A 1 192 ? -11.738 -8.838 13.758 1.00 96.25 192 ILE A C 1
ATOM 1541 O O . ILE A 1 192 ? -11.167 -8.740 12.671 1.00 96.25 192 ILE A O 1
ATOM 1545 N N . PRO A 1 193 ? -12.295 -10.000 14.149 1.00 95.31 193 PRO A N 1
ATOM 1546 C CA . PRO A 1 193 ? -12.273 -11.204 13.312 1.00 95.31 193 PRO A CA 1
ATOM 1547 C C . PRO A 1 193 ? -12.935 -11.014 11.940 1.00 95.31 193 PRO A C 1
ATOM 1549 O O . PRO A 1 193 ? -12.452 -11.541 10.943 1.00 95.31 193 PRO A O 1
ATOM 1552 N N . GLU A 1 194 ? -13.998 -10.207 11.867 1.00 96.00 194 GLU A N 1
ATOM 1553 C CA . GLU A 1 194 ? -14.737 -9.893 10.636 1.00 96.00 194 GLU A CA 1
ATOM 1554 C C . GLU A 1 194 ? -14.136 -8.700 9.872 1.00 96.00 194 GLU A C 1
ATOM 1556 O O . GLU A 1 194 ? -14.843 -7.982 9.148 1.00 96.00 194 GLU A O 1
ATOM 1561 N N . TRP A 1 195 ? -12.849 -8.413 10.092 1.00 97.50 195 TRP A N 1
ATOM 1562 C CA . TRP A 1 195 ? -12.181 -7.306 9.427 1.00 97.50 195 TRP A CA 1
ATOM 1563 C C . TRP A 1 195 ? -12.147 -7.553 7.920 1.00 97.50 195 TRP A C 1
ATOM 1565 O O . TRP A 1 195 ? -11.782 -8.622 7.437 1.00 97.50 195 TRP A O 1
ATOM 1575 N N . HIS A 1 196 ? -12.510 -6.519 7.176 1.00 96.88 196 HIS A N 1
ATOM 1576 C CA . HIS A 1 196 ? -12.500 -6.491 5.721 1.00 96.88 196 HIS A CA 1
ATOM 1577 C C . HIS A 1 196 ? -12.244 -5.039 5.285 1.00 96.88 196 HIS A C 1
ATOM 1579 O O . HIS A 1 196 ? -12.626 -4.140 6.036 1.00 96.88 196 HIS A O 1
ATOM 1585 N N . PRO A 1 197 ? -11.687 -4.737 4.095 1.00 96.12 197 PRO A N 1
ATOM 1586 C CA . PRO A 1 197 ? -11.450 -3.348 3.678 1.00 96.12 197 PRO A CA 1
ATOM 1587 C C . PRO A 1 197 ? -12.688 -2.431 3.759 1.00 96.12 197 PRO A C 1
ATOM 1589 O O . PRO A 1 197 ? -12.582 -1.269 4.143 1.00 96.12 197 PRO A O 1
ATOM 1592 N N . LEU A 1 198 ? -13.887 -2.964 3.485 1.00 96.56 198 LEU A N 1
ATOM 1593 C CA . LEU A 1 198 ? -15.170 -2.242 3.626 1.00 96.56 198 LEU A CA 1
ATOM 1594 C C . LEU A 1 198 ? -15.773 -2.289 5.050 1.00 96.56 198 LEU A C 1
ATOM 1596 O O . LEU A 1 198 ? -16.733 -1.581 5.369 1.00 96.56 198 LEU A O 1
ATOM 1600 N N . ASN A 1 199 ? -15.201 -3.107 5.930 1.00 97.25 199 ASN A N 1
ATOM 1601 C CA . ASN A 1 199 ? -15.522 -3.201 7.351 1.00 97.25 199 ASN A CA 1
ATOM 1602 C C . ASN A 1 199 ? -14.257 -3.035 8.209 1.00 97.25 199 ASN A C 1
ATOM 1604 O O . ASN A 1 199 ? -13.981 -3.827 9.109 1.00 97.25 199 ASN A O 1
ATOM 1608 N N . ALA A 1 200 ? -13.463 -2.013 7.889 1.00 97.44 200 ALA A N 1
ATOM 1609 C CA . ALA A 1 200 ? -12.127 -1.837 8.436 1.00 97.44 200 ALA A CA 1
ATOM 1610 C C . ALA A 1 200 ? -12.182 -1.289 9.872 1.00 97.44 200 ALA A C 1
ATOM 1612 O O . ALA A 1 200 ? -12.061 -0.086 10.114 1.00 97.44 200 ALA A O 1
ATOM 1613 N N . VAL A 1 201 ? -12.428 -2.184 10.828 1.00 97.31 201 VAL A N 1
ATOM 1614 C CA . VAL A 1 201 ? -12.644 -1.862 12.243 1.00 97.31 201 VAL A CA 1
ATOM 1615 C C . VAL A 1 201 ? -11.483 -2.357 13.094 1.00 97.31 201 VAL A C 1
ATOM 1617 O O . VAL A 1 201 ? -11.128 -3.532 13.038 1.00 97.31 201 VAL A O 1
ATOM 1620 N N . HIS A 1 202 ? -10.956 -1.485 13.950 1.00 96.25 202 HIS A N 1
ATOM 1621 C CA . HIS A 1 202 ? -10.076 -1.894 15.041 1.00 96.25 202 HIS A CA 1
ATOM 1622 C C . HIS A 1 202 ? -10.664 -1.580 16.411 1.00 96.25 202 HIS A C 1
ATOM 1624 O O . HIS A 1 202 ? -11.531 -0.708 16.557 1.00 96.25 202 HIS A O 1
ATOM 1630 N N . VAL A 1 203 ? -10.153 -2.279 17.420 1.00 96.06 203 VAL A N 1
ATOM 1631 C CA . VAL A 1 203 ? -10.428 -2.019 18.828 1.00 96.06 203 VAL A CA 1
ATOM 1632 C C . VAL A 1 203 ? -9.319 -1.149 19.408 1.00 96.06 203 VAL A C 1
ATOM 1634 O O . VAL A 1 203 ? -8.137 -1.455 19.285 1.00 96.06 203 VAL A O 1
ATOM 1637 N N . ALA A 1 204 ? -9.698 -0.044 20.042 1.00 93.00 204 ALA A N 1
ATOM 1638 C CA . ALA A 1 204 ? -8.764 0.858 20.696 1.00 93.00 204 ALA A CA 1
ATOM 1639 C C . ALA A 1 204 ? -9.412 1.544 21.908 1.00 93.00 204 ALA A C 1
ATOM 1641 O O . ALA A 1 204 ? -10.639 1.679 21.959 1.00 93.00 204 ALA A O 1
ATOM 1642 N N . PRO A 1 205 ? -8.610 2.051 22.861 1.00 95.44 205 PRO A N 1
ATOM 1643 C CA . PRO A 1 205 ? -9.132 2.847 23.961 1.00 95.44 205 PRO A CA 1
ATOM 1644 C C . PRO A 1 205 ? -9.825 4.133 23.503 1.00 95.44 205 PRO A C 1
ATOM 1646 O O . PRO A 1 205 ? -9.466 4.728 22.487 1.00 95.44 205 PRO A O 1
ATOM 1649 N N . CYS A 1 206 ? -10.816 4.602 24.259 1.00 96.00 206 CYS A N 1
ATOM 1650 C CA . CYS A 1 206 ? -11.379 5.940 24.072 1.00 96.00 206 CYS A CA 1
ATOM 1651 C C . CYS A 1 206 ? -10.354 7.013 24.463 1.00 96.00 206 CYS A C 1
ATOM 1653 O O . CYS A 1 206 ? -9.872 6.996 25.589 1.00 96.00 206 CYS A O 1
ATOM 1655 N N . ASN A 1 207 ? -10.115 8.009 23.601 1.00 93.75 207 ASN A N 1
ATOM 1656 C CA . ASN A 1 207 ? -9.185 9.113 23.900 1.00 93.75 207 ASN A CA 1
ATOM 1657 C C . ASN A 1 207 ? -9.627 10.001 25.084 1.00 93.75 207 ASN A C 1
ATOM 1659 O O . ASN A 1 207 ? -8.849 10.834 25.535 1.00 93.75 207 ASN A O 1
ATOM 1663 N N . LYS A 1 208 ? -10.882 9.883 25.545 1.00 96.44 208 LYS A N 1
ATOM 1664 C CA . LYS A 1 208 ? -11.442 10.701 26.632 1.00 96.44 208 LYS A CA 1
ATOM 1665 C C . LYS A 1 208 ? -11.532 9.955 27.963 1.00 96.44 208 LYS A C 1
ATOM 1667 O O . LYS A 1 208 ? -11.134 10.496 28.983 1.00 96.44 208 LYS A O 1
ATOM 1672 N N . CYS A 1 209 ? -12.097 8.746 27.971 1.00 96.62 209 CYS A N 1
ATOM 1673 C CA . CYS A 1 209 ? -12.327 7.979 29.206 1.00 96.62 209 CYS A CA 1
ATOM 1674 C C . CYS A 1 209 ? -11.438 6.736 29.348 1.00 96.62 209 CYS A C 1
ATOM 1676 O O . CYS A 1 209 ? -11.598 5.998 30.312 1.00 96.62 209 CYS A O 1
ATOM 1678 N N . ASN A 1 210 ? -10.545 6.468 28.389 1.00 95.69 210 ASN A N 1
ATOM 1679 C CA . ASN A 1 210 ? -9.625 5.324 28.369 1.00 95.69 210 ASN A CA 1
ATOM 1680 C C . ASN A 1 210 ? -10.264 3.926 28.424 1.00 95.69 210 ASN A C 1
ATOM 1682 O O . ASN A 1 210 ? -9.543 2.934 28.490 1.00 95.69 210 ASN A O 1
ATOM 1686 N N . HIS A 1 211 ? -11.590 3.804 28.318 1.00 95.06 211 HIS A N 1
ATOM 1687 C CA . HIS A 1 211 ? -12.231 2.499 28.186 1.00 95.06 211 HIS A CA 1
ATOM 1688 C C . HIS A 1 211 ? -11.707 1.781 26.931 1.00 95.06 211 HIS A C 1
ATOM 1690 O O . HIS A 1 211 ? -11.760 2.349 25.840 1.00 95.06 211 HIS A O 1
ATOM 1696 N N . THR A 1 212 ? -11.183 0.562 27.079 1.00 92.25 212 THR A N 1
ATOM 1697 C CA . THR A 1 212 ? -10.303 -0.099 26.090 1.00 92.25 212 THR A CA 1
ATOM 1698 C C . THR A 1 212 ? -11.038 -0.821 24.964 1.00 92.25 212 THR A C 1
ATOM 1700 O O . THR A 1 212 ? -10.482 -1.023 23.890 1.00 92.25 212 THR A O 1
ATOM 1703 N N . SER A 1 213 ? -12.301 -1.187 25.181 1.00 92.38 213 SER A N 1
ATOM 1704 C CA . SER A 1 213 ? -13.078 -2.023 24.255 1.00 92.38 213 SER A CA 1
ATOM 1705 C C . SER A 1 213 ? -13.924 -1.192 23.292 1.00 92.38 213 SER A C 1
ATOM 1707 O O . SER A 1 213 ? -15.133 -1.393 23.198 1.00 92.38 213 SER A O 1
ATOM 1709 N N . GLN A 1 214 ? -13.354 -0.163 22.660 1.00 95.69 214 GLN A N 1
ATOM 1710 C CA . GLN A 1 214 ? -14.107 0.686 21.732 1.00 95.69 214 GLN A CA 1
ATOM 1711 C C . GLN A 1 214 ? -13.745 0.389 20.287 1.00 95.69 214 GLN A C 1
ATOM 1713 O O . GLN A 1 214 ? -12.581 0.194 19.955 1.00 95.69 214 GLN A O 1
ATOM 1718 N N . ARG A 1 215 ? -14.755 0.381 19.418 1.00 95.50 215 ARG A N 1
ATOM 1719 C CA . ARG A 1 215 ? -14.584 0.125 17.990 1.00 95.50 215 ARG A CA 1
ATOM 1720 C C . ARG A 1 215 ? -14.425 1.444 17.242 1.00 95.50 215 ARG A C 1
ATOM 1722 O O . ARG A 1 215 ? -15.243 2.348 17.389 1.00 95.50 215 ARG A O 1
ATOM 1729 N N . ARG A 1 216 ? -13.384 1.539 16.422 1.00 95.81 216 ARG A N 1
ATOM 1730 C CA . ARG A 1 216 ? -13.152 2.640 15.478 1.00 95.81 216 ARG A CA 1
ATOM 1731 C C . ARG A 1 216 ? -13.217 2.075 14.074 1.00 95.81 216 ARG A C 1
ATOM 1733 O O . ARG A 1 216 ? -12.574 1.064 13.798 1.00 95.81 216 ARG A O 1
ATOM 1740 N N . LYS A 1 217 ? -13.990 2.710 13.197 1.00 97.19 217 LYS A N 1
ATOM 1741 C CA . LYS A 1 217 ? -14.178 2.255 11.818 1.00 97.19 217 LYS A CA 1
ATOM 1742 C C . LYS A 1 217 ? -13.520 3.220 10.846 1.00 97.19 217 LYS A C 1
ATOM 1744 O O . LYS A 1 217 ? -13.860 4.400 10.825 1.00 97.19 217 LYS A O 1
ATOM 1749 N N . MET A 1 218 ? -12.623 2.702 10.018 1.00 97.81 218 MET A N 1
ATOM 1750 C CA . MET A 1 218 ? -12.150 3.400 8.833 1.00 97.81 218 MET A CA 1
ATOM 1751 C C . MET A 1 218 ? -13.201 3.264 7.729 1.00 97.81 218 MET A C 1
ATOM 1753 O O . MET A 1 218 ? -13.686 2.162 7.461 1.00 97.81 218 MET A O 1
ATOM 1757 N N . VAL A 1 219 ? -13.557 4.369 7.082 1.00 97.69 219 VAL A N 1
ATOM 1758 C CA . VAL A 1 219 ? -14.456 4.385 5.925 1.00 97.69 219 VAL A CA 1
ATOM 1759 C C . VAL A 1 219 ? -13.704 4.959 4.736 1.00 97.69 219 VAL A C 1
ATOM 1761 O O . VAL A 1 219 ? -13.329 6.126 4.750 1.00 97.69 219 VAL A O 1
ATOM 1764 N N . LEU A 1 220 ? -13.474 4.126 3.721 1.00 97.88 220 LEU A N 1
ATOM 1765 C CA . LEU A 1 220 ? -12.801 4.518 2.483 1.00 97.88 220 LEU A CA 1
ATOM 1766 C C . LEU A 1 220 ? -13.640 5.549 1.716 1.00 97.88 220 LEU A C 1
ATOM 1768 O O . LEU A 1 220 ? -14.835 5.355 1.505 1.00 97.88 220 LEU A O 1
ATOM 1772 N N . GLU A 1 221 ? -12.994 6.630 1.286 1.00 96.94 221 GLU A N 1
ATOM 1773 C CA . GLU A 1 221 ? -13.599 7.723 0.514 1.00 96.94 221 GLU A CA 1
ATOM 1774 C C . GLU A 1 221 ? -13.078 7.726 -0.929 1.00 96.94 221 GLU A C 1
ATOM 1776 O O . GLU A 1 221 ? -13.854 7.854 -1.878 1.00 96.94 221 GLU A O 1
ATOM 1781 N N . LYS A 1 222 ? -11.764 7.534 -1.109 1.00 95.62 222 LYS A N 1
ATOM 1782 C CA . LYS A 1 222 ? -11.110 7.425 -2.418 1.00 95.62 222 LYS A CA 1
ATOM 1783 C C . LYS A 1 222 ? -9.951 6.438 -2.353 1.00 95.62 222 LYS A C 1
ATOM 1785 O O . LYS A 1 222 ? -9.192 6.445 -1.388 1.00 95.62 222 LYS A O 1
ATOM 1790 N N . ILE A 1 223 ? -9.780 5.646 -3.409 1.00 95.00 223 ILE A N 1
ATOM 1791 C CA . ILE A 1 223 ? -8.679 4.689 -3.555 1.00 95.00 223 ILE A CA 1
ATOM 1792 C C . ILE A 1 223 ? -8.037 4.894 -4.929 1.00 95.00 223 ILE A C 1
ATOM 1794 O O . ILE A 1 223 ? -8.746 4.975 -5.934 1.00 95.00 223 ILE A O 1
ATOM 1798 N N . SER A 1 224 ? -6.709 5.007 -4.973 1.00 92.88 224 SER A N 1
ATOM 1799 C CA . SER A 1 224 ? -5.935 5.027 -6.219 1.00 92.88 224 SER A CA 1
ATOM 1800 C C . SER A 1 224 ? -5.752 3.611 -6.799 1.00 92.88 224 SER A C 1
ATOM 1802 O O . SER A 1 224 ? -6.592 2.725 -6.611 1.00 92.88 224 SER A O 1
ATOM 1804 N N . SER A 1 225 ? -4.694 3.401 -7.585 1.00 91.62 225 SER A N 1
ATOM 1805 C CA . SER A 1 225 ? -4.391 2.134 -8.253 1.00 91.62 225 SER A CA 1
ATOM 1806 C C . SER A 1 225 ? -4.008 1.024 -7.278 1.00 91.62 225 SER A C 1
ATOM 1808 O O . SER A 1 225 ? -4.311 -0.135 -7.540 1.00 91.62 225 SER A O 1
ATOM 1810 N N . VAL A 1 226 ? -3.359 1.367 -6.168 1.00 94.06 226 VAL A N 1
ATOM 1811 C CA . VAL A 1 226 ? -2.915 0.422 -5.148 1.00 94.06 226 VAL A CA 1
ATOM 1812 C C . VAL A 1 226 ? -3.400 0.903 -3.788 1.00 94.06 226 VAL A C 1
ATOM 1814 O O . VAL A 1 226 ? -3.157 2.039 -3.392 1.00 94.06 226 VAL A O 1
ATOM 1817 N N . LEU A 1 227 ? -4.090 0.033 -3.061 1.00 95.62 227 LEU A N 1
ATOM 1818 C CA . LEU A 1 227 ? -4.371 0.222 -1.645 1.00 95.62 227 LEU A CA 1
ATOM 1819 C C . LEU A 1 227 ? -3.345 -0.581 -0.859 1.00 95.62 227 LEU A C 1
ATOM 1821 O O . LEU A 1 227 ? -3.233 -1.785 -1.062 1.00 95.62 227 LEU A O 1
ATOM 1825 N N . MET A 1 228 ? -2.610 0.067 0.038 1.00 94.62 228 MET A N 1
ATOM 1826 C CA . MET A 1 228 ? -1.620 -0.605 0.872 1.00 94.62 228 MET A CA 1
ATOM 1827 C C . MET A 1 228 ? -1.977 -0.468 2.345 1.00 94.62 228 MET A C 1
ATOM 1829 O O . MET A 1 228 ? -2.234 0.634 2.842 1.00 94.62 228 MET A O 1
ATOM 1833 N N . MET A 1 229 ? -1.996 -1.596 3.048 1.00 95.00 229 MET A N 1
ATOM 1834 C CA . MET A 1 229 ? -2.257 -1.639 4.482 1.00 95.00 229 MET A CA 1
ATOM 1835 C C . MET A 1 229 ? -1.233 -2.505 5.194 1.00 95.00 229 MET A C 1
ATOM 1837 O O . MET A 1 229 ? -0.728 -3.492 4.658 1.00 95.00 229 MET A O 1
ATOM 1841 N N . HIS A 1 230 ? -0.966 -2.128 6.433 1.00 94.19 230 HIS A N 1
ATOM 1842 C CA . HIS A 1 230 ? -0.056 -2.813 7.327 1.00 94.19 230 HIS A CA 1
ATOM 1843 C C . HIS A 1 230 ? -0.820 -3.254 8.582 1.00 94.19 230 HIS A C 1
ATOM 1845 O O . HIS A 1 230 ? -1.563 -2.472 9.172 1.00 94.19 230 HIS A O 1
ATOM 1851 N N . PHE A 1 231 ? -0.633 -4.506 8.990 1.00 94.31 231 PHE A N 1
ATOM 1852 C CA . PHE A 1 231 ? -1.283 -5.131 10.139 1.00 94.31 231 PHE A CA 1
ATOM 1853 C C . PHE A 1 231 ? -0.222 -5.595 11.128 1.00 94.31 231 PHE A C 1
ATOM 1855 O O . PHE A 1 231 ? 0.556 -6.513 10.837 1.00 94.31 231 PHE A O 1
ATOM 1862 N N . VAL A 1 232 ? -0.205 -4.987 12.312 1.00 90.62 232 VAL A N 1
ATOM 1863 C CA . VAL A 1 232 ? 0.809 -5.275 13.337 1.00 90.62 232 VAL A CA 1
ATOM 1864 C C . VAL A 1 232 ? 0.704 -6.732 13.797 1.00 90.62 232 VAL A C 1
ATOM 1866 O O . VAL A 1 232 ? 1.685 -7.483 13.741 1.00 90.62 232 VAL A O 1
ATOM 1869 N N . GLU A 1 233 ? -0.504 -7.168 14.145 1.00 91.38 233 GLU A N 1
ATOM 1870 C CA . GLU A 1 233 ? -0.813 -8.509 14.649 1.00 91.38 233 GLU A CA 1
ATOM 1871 C C . GLU A 1 233 ? -1.103 -9.521 13.525 1.00 91.38 233 GLU A C 1
ATOM 1873 O O . GLU A 1 233 ? -1.204 -10.717 13.781 1.00 91.38 233 GLU A O 1
ATOM 1878 N N . GLY A 1 234 ? -1.152 -9.065 12.269 1.00 90.75 234 GLY A N 1
ATOM 1879 C CA . GLY A 1 234 ? -1.476 -9.884 11.100 1.00 90.75 234 GLY A CA 1
ATOM 1880 C C . GLY A 1 234 ? -2.965 -9.887 10.752 1.00 90.75 234 GLY A C 1
ATOM 1881 O O . GLY A 1 234 ? -3.728 -9.053 11.232 1.00 90.75 234 GLY A O 1
ATOM 1882 N N . LEU A 1 235 ? -3.357 -10.798 9.860 1.00 91.25 235 LEU A N 1
ATOM 1883 C CA . LEU A 1 235 ? -4.733 -10.939 9.385 1.00 91.25 235 LEU A CA 1
ATOM 1884 C C . LEU A 1 235 ? -5.481 -12.074 10.102 1.00 91.25 235 LEU A C 1
ATOM 1886 O O . LEU A 1 235 ? -4.839 -13.035 10.528 1.00 91.25 235 LEU A O 1
ATOM 1890 N N . PRO A 1 236 ? -6.827 -12.026 10.161 1.00 91.12 236 PRO A N 1
ATOM 1891 C CA . PRO A 1 236 ? -7.630 -13.081 10.778 1.00 91.12 236 PRO A CA 1
ATOM 1892 C C . PRO A 1 236 ? -7.513 -14.450 10.091 1.00 91.12 236 PRO A C 1
ATOM 1894 O O . PRO A 1 236 ? -7.658 -15.475 10.751 1.00 91.12 236 PRO A O 1
ATOM 1897 N N . HIS A 1 237 ? -7.268 -14.489 8.777 1.00 91.31 237 HIS A N 1
ATOM 1898 C CA . HIS A 1 237 ? -7.100 -15.730 8.020 1.00 91.31 237 HIS A CA 1
ATOM 1899 C C . HIS A 1 237 ? -6.199 -15.536 6.792 1.00 91.31 237 HIS A C 1
ATOM 1901 O O . HIS A 1 237 ? -5.987 -14.421 6.318 1.00 91.31 237 HIS A O 1
ATOM 1907 N N . ASN A 1 238 ? -5.723 -16.639 6.216 1.00 88.19 238 ASN A N 1
ATOM 1908 C CA . ASN A 1 238 ? -4.868 -16.650 5.023 1.00 88.19 238 ASN A CA 1
ATOM 1909 C C . ASN A 1 238 ? -5.638 -16.750 3.689 1.00 88.19 238 ASN A C 1
ATOM 1911 O O . ASN A 1 238 ? -5.016 -16.746 2.631 1.00 88.19 238 ASN A O 1
ATOM 1915 N N . ASN A 1 239 ? -6.975 -16.817 3.705 1.00 90.94 239 ASN A N 1
ATOM 1916 C CA . ASN A 1 239 ? -7.782 -16.755 2.484 1.00 90.94 239 ASN A CA 1
ATOM 1917 C C . ASN A 1 239 ? -7.755 -15.334 1.885 1.00 90.94 239 ASN A C 1
ATOM 1919 O O . ASN A 1 239 ? -8.633 -14.517 2.156 1.00 90.94 239 ASN A O 1
ATOM 1923 N N . LEU A 1 240 ? -6.735 -15.036 1.077 1.00 90.38 240 LEU A N 1
ATOM 1924 C CA . LEU A 1 240 ? -6.520 -13.706 0.497 1.00 90.38 240 LEU A CA 1
ATOM 1925 C C . LEU A 1 240 ? -7.660 -13.260 -0.428 1.00 90.38 240 LEU A C 1
ATOM 1927 O O . LEU A 1 240 ? -7.978 -12.072 -0.487 1.00 90.38 240 LEU A O 1
ATOM 1931 N N . MET A 1 241 ? -8.317 -14.207 -1.105 1.00 89.75 241 MET A N 1
ATOM 1932 C CA . MET A 1 241 ? -9.441 -13.914 -1.996 1.00 89.75 241 MET A CA 1
ATOM 1933 C C . MET A 1 241 ? -10.636 -13.326 -1.243 1.00 89.75 241 MET A C 1
ATOM 1935 O O . MET A 1 241 ? -11.320 -12.462 -1.790 1.00 89.75 241 MET A O 1
ATOM 1939 N N . ALA A 1 242 ? -10.846 -13.718 0.017 1.00 93.25 242 ALA A N 1
ATOM 1940 C CA . ALA A 1 242 ? -11.918 -13.182 0.857 1.00 93.25 242 ALA A CA 1
ATOM 1941 C C . ALA A 1 242 ? -11.723 -11.703 1.246 1.00 93.25 242 ALA A C 1
ATOM 1943 O O . ALA A 1 242 ? -12.662 -11.083 1.737 1.00 93.25 242 ALA A O 1
ATOM 1944 N N . TYR A 1 243 ? -10.545 -11.118 0.995 1.00 95.19 243 TYR A N 1
ATOM 1945 C CA . TYR A 1 243 ? -10.308 -9.676 1.134 1.00 95.19 243 TYR A CA 1
ATOM 1946 C C . TYR A 1 243 ? -10.470 -8.902 -0.178 1.00 95.19 243 TYR A C 1
ATOM 1948 O O . TYR A 1 243 ? -10.131 -7.718 -0.220 1.00 95.19 243 TYR A O 1
ATOM 1956 N N . SER A 1 244 ? -10.930 -9.544 -1.253 1.00 94.69 244 SER A N 1
ATOM 1957 C CA . SER A 1 244 ? -11.248 -8.856 -2.507 1.00 94.69 244 SER A CA 1
ATOM 1958 C C . SER A 1 244 ? -12.567 -8.105 -2.376 1.00 94.69 244 SER A C 1
ATOM 1960 O O . SER A 1 244 ? -13.514 -8.595 -1.766 1.00 94.69 244 SER A O 1
ATOM 1962 N N . PHE A 1 245 ? -12.652 -6.914 -2.960 1.00 96.56 245 PHE A N 1
ATOM 1963 C CA . PHE A 1 245 ? -13.828 -6.063 -2.818 1.00 96.56 245 PHE A CA 1
ATOM 1964 C C . PHE A 1 245 ? -14.028 -5.148 -4.019 1.00 96.56 245 PHE A C 1
ATOM 1966 O O . PHE A 1 245 ? -13.084 -4.786 -4.720 1.00 96.56 245 PHE A O 1
ATOM 1973 N N . GLN A 1 246 ? -15.277 -4.740 -4.228 1.00 95.88 246 GLN A N 1
ATOM 1974 C CA . GLN A 1 246 ? -15.612 -3.671 -5.159 1.00 95.88 246 GLN A CA 1
ATOM 1975 C C . GLN A 1 246 ? -15.662 -2.335 -4.422 1.00 95.88 246 GLN A C 1
ATOM 1977 O O . GLN A 1 246 ? -16.192 -2.235 -3.313 1.00 95.88 246 GLN A O 1
ATOM 1982 N N . PHE A 1 247 ? -15.116 -1.298 -5.045 1.00 94.94 247 PHE A N 1
ATOM 1983 C CA . PHE A 1 247 ? -15.202 0.070 -4.560 1.00 94.94 247 PHE A CA 1
ATOM 1984 C C . PHE A 1 247 ? -15.425 1.008 -5.740 1.00 94.94 247 PHE A C 1
ATOM 1986 O O . PHE A 1 247 ? -14.592 1.092 -6.644 1.00 94.94 247 PHE A O 1
ATOM 1993 N N . GLN A 1 248 ? -16.557 1.715 -5.718 1.00 90.75 248 GLN A N 1
ATOM 1994 C CA . GLN A 1 248 ? -17.050 2.474 -6.870 1.00 90.75 248 GLN A CA 1
ATOM 1995 C C . GLN A 1 248 ? -17.162 1.554 -8.103 1.00 90.75 248 GLN A C 1
ATOM 1997 O O . GLN A 1 248 ? -17.775 0.496 -8.009 1.00 90.75 248 GLN A O 1
ATOM 2002 N N . GLU A 1 249 ? -16.576 1.927 -9.240 1.00 90.44 249 GLU A N 1
ATOM 2003 C CA . GLU A 1 249 ? -16.627 1.160 -10.495 1.00 90.44 249 GLU A CA 1
ATOM 2004 C C . GLU A 1 249 ? -15.486 0.134 -10.632 1.00 90.44 249 GLU A C 1
ATOM 2006 O O . GLU A 1 249 ? -15.256 -0.397 -11.716 1.00 90.44 249 GLU A O 1
ATOM 2011 N N . TYR A 1 250 ? -14.722 -0.121 -9.565 1.00 90.94 250 TYR A N 1
ATOM 2012 C CA . TYR A 1 250 ? -13.480 -0.888 -9.649 1.00 90.94 250 TYR A CA 1
ATOM 2013 C C . TYR A 1 250 ? -13.447 -2.079 -8.698 1.00 90.94 250 TYR A C 1
ATOM 2015 O O . TYR A 1 250 ? -13.951 -2.016 -7.577 1.00 90.94 250 TYR A O 1
ATOM 2023 N N . SER A 1 251 ? -12.782 -3.148 -9.138 1.00 93.50 251 SER A N 1
ATOM 2024 C CA . SER A 1 251 ? -12.506 -4.329 -8.324 1.00 93.50 251 SER A CA 1
ATOM 2025 C C . SER A 1 251 ? -11.074 -4.291 -7.801 1.00 93.50 251 SER A C 1
ATOM 2027 O O . SER A 1 251 ? -10.132 -4.044 -8.554 1.00 93.50 251 SER A O 1
ATOM 2029 N N . TYR A 1 252 ? -10.906 -4.586 -6.519 1.00 95.38 252 TYR A N 1
ATOM 2030 C CA . TYR A 1 252 ? -9.620 -4.669 -5.839 1.00 95.38 252 TYR A CA 1
ATOM 2031 C C . TYR A 1 252 ? -9.414 -6.088 -5.320 1.00 95.38 252 TYR A C 1
ATOM 2033 O O . TYR A 1 252 ? -10.314 -6.675 -4.723 1.00 95.38 252 TYR A O 1
ATOM 2041 N N . GLN A 1 253 ? -8.220 -6.628 -5.535 1.00 94.56 253 GLN A N 1
ATOM 2042 C CA . GLN A 1 253 ? -7.801 -7.929 -5.013 1.00 94.56 253 GLN A CA 1
ATOM 2043 C C . GLN A 1 253 ? -6.403 -7.808 -4.420 1.00 94.56 253 GLN A C 1
ATOM 2045 O O . GLN A 1 253 ? -5.636 -6.941 -4.842 1.00 94.56 253 GLN A O 1
ATOM 2050 N N . VAL A 1 254 ? -6.059 -8.696 -3.494 1.00 93.75 254 VAL A N 1
ATOM 2051 C CA . VAL A 1 254 ? -4.693 -8.781 -2.970 1.00 93.75 254 VAL A CA 1
ATOM 2052 C C . VAL A 1 254 ? -3.760 -9.250 -4.087 1.00 93.75 254 VAL A C 1
ATOM 2054 O O . VAL A 1 254 ? -4.035 -10.254 -4.741 1.00 93.75 254 VAL A O 1
ATOM 2057 N N . THR A 1 255 ? -2.661 -8.531 -4.299 1.00 93.94 255 THR A N 1
ATOM 2058 C CA . THR A 1 255 ? -1.644 -8.870 -5.310 1.00 93.94 255 THR A CA 1
ATOM 2059 C C . THR A 1 255 ? -0.245 -9.004 -4.741 1.00 93.94 255 THR A C 1
ATOM 2061 O O . THR A 1 255 ? 0.606 -9.600 -5.391 1.00 93.94 255 THR A O 1
ATOM 2064 N N . ALA A 1 256 ? 0.017 -8.471 -3.549 1.00 92.50 256 ALA A N 1
ATOM 2065 C CA . ALA A 1 256 ? 1.242 -8.784 -2.835 1.00 92.50 256 ALA A CA 1
ATOM 2066 C C . ALA A 1 256 ? 1.006 -8.870 -1.329 1.00 92.50 256 ALA A C 1
ATOM 2068 O O . ALA A 1 256 ? 0.157 -8.167 -0.772 1.00 92.50 256 ALA A O 1
ATOM 2069 N N . VAL A 1 257 ? 1.797 -9.720 -0.683 1.00 91.56 257 VAL A N 1
ATOM 2070 C CA . VAL A 1 257 ? 1.840 -9.891 0.766 1.00 91.56 257 VAL A CA 1
ATOM 2071 C C . VAL A 1 257 ? 3.294 -9.844 1.214 1.00 91.56 257 VAL A C 1
ATOM 2073 O O . VAL A 1 257 ? 4.132 -10.518 0.629 1.00 91.56 257 VAL A O 1
ATOM 2076 N N . VAL A 1 258 ? 3.600 -9.074 2.256 1.00 89.25 258 VAL A N 1
ATOM 2077 C CA . VAL A 1 258 ? 4.910 -9.104 2.927 1.00 89.25 258 VAL A CA 1
ATOM 2078 C C . VAL A 1 258 ? 4.689 -9.470 4.384 1.00 89.25 258 VAL A C 1
ATOM 2080 O O . VAL A 1 258 ? 3.969 -8.777 5.098 1.00 89.25 258 VAL A O 1
ATOM 2083 N N . GLN A 1 259 ? 5.289 -10.555 4.851 1.00 87.81 259 GLN A N 1
ATOM 2084 C CA . GLN A 1 259 ? 5.154 -11.024 6.224 1.00 87.81 259 GLN A CA 1
ATOM 2085 C C . GLN A 1 259 ? 6.511 -11.056 6.905 1.00 87.81 259 GLN A C 1
ATOM 2087 O O . GLN A 1 259 ? 7.448 -11.661 6.398 1.00 87.81 259 GLN A O 1
ATOM 2092 N N . TYR A 1 260 ? 6.592 -10.458 8.090 1.00 83.19 260 TYR A N 1
ATOM 2093 C CA . TYR A 1 260 ? 7.737 -10.647 8.973 1.00 83.19 260 TYR A CA 1
ATOM 2094 C C . TYR A 1 260 ? 7.556 -11.938 9.773 1.00 83.19 260 TYR A C 1
ATOM 2096 O O . TYR A 1 260 ? 6.552 -12.093 10.484 1.00 83.19 260 TYR A O 1
ATOM 2104 N N . GLN A 1 261 ? 8.519 -12.850 9.672 1.00 74.56 261 GLN A N 1
ATOM 2105 C CA . GLN A 1 261 ? 8.586 -14.042 10.507 1.00 74.56 261 GLN A CA 1
ATOM 2106 C C . GLN A 1 261 ? 9.455 -13.811 11.743 1.00 74.56 261 GLN A C 1
ATOM 2108 O O . GLN A 1 261 ? 10.424 -13.062 11.719 1.00 74.56 261 GLN A O 1
ATOM 2113 N N . LYS A 1 262 ? 9.144 -14.534 12.826 1.00 66.50 262 LYS A N 1
ATOM 2114 C CA . LYS A 1 262 ? 9.895 -14.473 14.095 1.00 66.50 262 LYS A CA 1
ATOM 2115 C C . LYS A 1 262 ? 11.373 -14.867 13.961 1.00 66.50 262 LYS A C 1
ATOM 2117 O O . LYS A 1 262 ? 12.151 -14.553 14.848 1.00 66.50 262 LYS A O 1
ATOM 2122 N N . ALA A 1 263 ? 11.753 -15.543 12.878 1.00 63.84 263 ALA A N 1
ATOM 2123 C CA . ALA A 1 263 ? 13.127 -15.939 12.583 1.00 63.84 263 ALA A CA 1
ATOM 2124 C C . ALA A 1 263 ? 13.885 -14.879 11.752 1.00 63.84 263 ALA A C 1
ATOM 2126 O O . ALA A 1 263 ? 14.621 -15.252 10.843 1.00 63.84 263 ALA A O 1
ATOM 2127 N N . GLN A 1 264 ? 13.649 -13.585 12.019 1.00 70.81 264 GLN A N 1
ATOM 2128 C CA . GLN A 1 264 ? 14.359 -12.443 11.414 1.00 70.81 264 GLN A CA 1
ATOM 2129 C C . GLN A 1 264 ? 14.426 -12.476 9.877 1.00 70.81 264 GLN A C 1
ATOM 2131 O O . GLN A 1 264 ? 15.448 -12.191 9.264 1.00 70.81 264 GLN A O 1
ATOM 2136 N N . HIS A 1 265 ? 13.329 -12.839 9.219 1.00 76.94 265 HIS A N 1
ATOM 2137 C CA . HIS A 1 265 ? 13.256 -12.754 7.764 1.00 76.94 265 HIS A CA 1
ATOM 2138 C C . HIS A 1 265 ? 11.866 -12.327 7.313 1.00 76.94 265 HIS A C 1
ATOM 2140 O O . HIS A 1 265 ? 10.858 -12.573 7.987 1.00 76.94 265 HIS A O 1
ATOM 2146 N N . PHE A 1 266 ? 11.825 -11.675 6.156 1.00 82.44 266 PHE A N 1
ATOM 2147 C CA . PHE A 1 266 ? 10.591 -11.371 5.457 1.00 82.44 266 PHE A CA 1
ATOM 2148 C C . PHE A 1 266 ? 10.306 -12.459 4.431 1.00 82.44 266 PHE A C 1
ATOM 2150 O O . PHE A 1 266 ? 11.196 -12.889 3.701 1.00 82.44 266 PHE A O 1
ATOM 2157 N N . ILE A 1 267 ? 9.049 -12.873 4.347 1.00 86.50 267 ILE A N 1
ATOM 2158 C CA . ILE A 1 267 ? 8.549 -13.625 3.202 1.00 86.50 267 ILE A CA 1
ATOM 2159 C C . ILE A 1 267 ? 7.651 -12.701 2.404 1.00 86.50 267 ILE A C 1
ATOM 2161 O O . ILE A 1 267 ? 6.812 -11.989 2.962 1.00 86.50 267 ILE A O 1
ATOM 2165 N N . THR A 1 268 ? 7.866 -12.690 1.100 1.00 88.31 268 THR A N 1
ATOM 2166 C CA . THR A 1 268 ? 7.073 -11.920 0.155 1.00 88.31 268 THR A CA 1
ATOM 2167 C C . THR A 1 268 ? 6.354 -12.875 -0.782 1.00 88.31 268 THR A C 1
ATOM 2169 O O . THR A 1 268 ? 6.959 -13.813 -1.294 1.00 88.31 268 THR A O 1
ATOM 2172 N N . TRP A 1 269 ? 5.066 -12.630 -1.000 1.00 90.75 269 TRP A N 1
ATOM 2173 C CA . TRP A 1 269 ? 4.279 -13.302 -2.025 1.00 90.75 269 TRP A CA 1
ATOM 2174 C C . TRP A 1 269 ? 3.776 -12.271 -3.018 1.00 90.75 269 TRP A C 1
ATOM 2176 O O . TRP A 1 269 ? 3.259 -11.231 -2.608 1.00 90.75 269 TRP A O 1
ATOM 2186 N N . ILE A 1 270 ? 3.904 -12.554 -4.311 1.00 89.69 270 ILE A N 1
ATOM 2187 C CA . ILE A 1 270 ? 3.421 -11.688 -5.390 1.00 89.69 270 ILE A CA 1
ATOM 2188 C C . ILE A 1 270 ? 2.560 -12.519 -6.336 1.00 89.69 270 ILE A C 1
ATOM 2190 O O . ILE A 1 270 ? 2.962 -13.602 -6.754 1.00 89.69 270 ILE A O 1
ATOM 2194 N N . LEU A 1 271 ? 1.378 -12.005 -6.666 1.00 87.81 271 LEU A N 1
ATOM 2195 C CA . LEU A 1 271 ? 0.480 -12.588 -7.654 1.00 87.81 271 LEU A CA 1
ATOM 2196 C C . LEU A 1 271 ? 0.931 -12.170 -9.056 1.00 87.81 271 LEU A C 1
ATOM 2198 O O . LEU A 1 271 ? 0.927 -10.981 -9.387 1.00 87.81 271 LEU A O 1
ATOM 2202 N N . THR A 1 272 ? 1.294 -13.138 -9.884 1.00 83.44 272 THR A N 1
ATOM 2203 C CA . THR A 1 272 ? 1.672 -12.933 -11.282 1.00 83.44 272 THR A CA 1
ATOM 2204 C C . THR A 1 272 ? 0.447 -12.770 -12.184 1.00 83.44 272 THR A C 1
ATOM 2206 O O . THR A 1 272 ? -0.700 -12.997 -11.789 1.00 83.44 272 THR A O 1
ATOM 2209 N N . SER A 1 273 ? 0.675 -12.327 -13.422 1.00 79.50 273 SER A N 1
ATOM 2210 C CA . SER A 1 273 ? -0.386 -12.048 -14.402 1.00 79.50 273 SER A CA 1
ATOM 2211 C C . SER A 1 273 ? -1.176 -13.287 -14.838 1.00 79.50 273 SER A C 1
ATOM 2213 O O . SER A 1 273 ? -2.333 -13.156 -15.231 1.00 79.50 273 SER A O 1
ATOM 2215 N N . ASP A 1 274 ? -0.580 -14.473 -14.743 1.00 83.06 274 ASP A N 1
ATOM 2216 C CA . ASP A 1 274 ? -1.211 -15.782 -14.953 1.00 83.06 274 ASP A CA 1
ATOM 2217 C C . ASP A 1 274 ? -1.987 -16.289 -13.719 1.00 83.06 274 ASP A C 1
ATOM 2219 O O . ASP A 1 274 ? -2.638 -17.330 -13.779 1.00 83.06 274 ASP A O 1
ATOM 2223 N N . GLY A 1 275 ? -1.978 -15.533 -12.616 1.00 81.44 275 GLY A N 1
ATOM 2224 C CA . GLY A 1 275 ? -2.717 -15.846 -11.395 1.00 81.44 275 GLY A CA 1
ATOM 2225 C C . GLY A 1 275 ? -1.982 -16.768 -10.419 1.00 81.44 275 GLY A C 1
ATOM 2226 O O . GLY A 1 275 ? -2.607 -17.258 -9.477 1.00 81.44 275 GLY A O 1
ATOM 2227 N N . ILE A 1 276 ? -0.682 -16.998 -10.619 1.00 86.75 276 ILE A N 1
ATOM 2228 C CA . ILE A 1 276 ? 0.158 -17.809 -9.731 1.00 86.75 276 ILE A CA 1
ATOM 2229 C C . ILE A 1 276 ? 0.750 -16.930 -8.618 1.00 86.75 276 ILE A C 1
ATOM 2231 O O . ILE A 1 276 ? 1.046 -15.755 -8.810 1.00 86.75 276 ILE A O 1
ATOM 2235 N N . TRP A 1 277 ? 0.905 -17.479 -7.414 1.00 87.44 277 TRP A N 1
ATOM 2236 C CA . TRP A 1 277 ? 1.631 -16.801 -6.340 1.00 87.44 277 TRP A CA 1
ATOM 2237 C C . TRP A 1 277 ? 3.093 -17.236 -6.351 1.00 87.44 277 TRP A C 1
ATOM 2239 O O . TRP A 1 277 ? 3.387 -18.418 -6.189 1.00 87.44 277 TRP A O 1
ATOM 2249 N N . LEU A 1 278 ? 4.000 -16.276 -6.513 1.00 86.94 278 LEU A N 1
ATOM 2250 C CA . LEU A 1 278 ? 5.433 -16.483 -6.337 1.00 86.94 278 LEU A CA 1
ATOM 2251 C C . LEU A 1 278 ? 5.828 -16.128 -4.911 1.00 86.94 278 LEU A C 1
ATOM 2253 O O . LEU A 1 278 ? 5.471 -15.055 -4.431 1.00 86.94 278 LEU A O 1
ATOM 2257 N N . GLU A 1 279 ? 6.579 -17.012 -4.263 1.00 87.38 279 GLU A N 1
ATOM 2258 C CA . GLU A 1 279 ? 7.152 -16.799 -2.936 1.00 87.38 279 GLU A CA 1
ATOM 2259 C C . GLU A 1 279 ? 8.636 -16.435 -3.048 1.00 87.38 279 GLU A C 1
ATOM 2261 O O . GLU A 1 279 ? 9.379 -17.039 -3.820 1.00 87.38 279 GLU A O 1
ATOM 2266 N N . SER A 1 280 ? 9.079 -15.465 -2.250 1.00 80.94 280 SER A N 1
ATOM 2267 C CA . SER A 1 280 ? 10.491 -15.129 -2.084 1.00 80.94 280 SER A CA 1
ATOM 2268 C C . SER A 1 280 ? 10.816 -14.853 -0.619 1.00 80.94 280 SER A C 1
ATOM 2270 O O . SER A 1 280 ? 10.076 -14.143 0.071 1.00 80.94 280 SER A O 1
ATOM 2272 N N . MET A 1 281 ? 11.935 -15.408 -0.149 1.00 74.81 281 MET A N 1
ATOM 2273 C CA . MET A 1 281 ? 12.443 -15.240 1.211 1.00 74.81 281 MET A CA 1
ATOM 2274 C C . MET A 1 281 ? 13.592 -14.232 1.238 1.00 74.81 281 MET A C 1
ATOM 2276 O O . MET A 1 281 ? 14.596 -14.398 0.549 1.00 74.81 281 MET A O 1
ATOM 2280 N N . VAL A 1 282 ? 13.471 -13.225 2.098 1.00 67.44 282 VAL A N 1
ATOM 2281 C CA . VAL A 1 282 ? 14.482 -12.193 2.338 1.00 67.44 282 VAL A CA 1
ATOM 2282 C C . VAL A 1 282 ? 14.978 -12.337 3.771 1.00 67.44 282 VAL A C 1
ATOM 2284 O O . VAL A 1 282 ? 14.283 -11.950 4.713 1.00 67.44 282 VAL A O 1
ATOM 2287 N N . LYS A 1 283 ? 16.169 -12.916 3.945 1.00 62.94 283 LYS A N 1
ATOM 2288 C CA . LYS A 1 283 ? 16.855 -12.944 5.245 1.00 62.94 283 LYS A CA 1
ATOM 2289 C C . LYS A 1 283 ? 17.373 -11.543 5.571 1.00 62.94 283 LYS A C 1
ATOM 2291 O O . LYS A 1 283 ? 17.946 -10.904 4.687 1.00 62.94 283 LYS A O 1
ATOM 2296 N N . LEU A 1 284 ? 17.110 -11.079 6.793 1.00 57.50 284 LEU A N 1
ATOM 2297 C CA . LEU A 1 284 ? 17.668 -9.832 7.321 1.00 57.50 284 LEU A CA 1
ATOM 2298 C C . LEU A 1 284 ? 19.092 -10.048 7.831 1.00 57.50 284 LEU A C 1
ATOM 2300 O O . LEU A 1 284 ? 19.391 -11.182 8.272 1.00 57.50 284 LEU A O 1
#

InterPro domains:
  IPR028889 Ubiquitin specific protease UPS, catalytic domain [PS50235] (1-284)
  IPR028890 Ubiquitin-specific peptidase-like, SUMO isopeptidase [PF15499] (74-279)
  IPR033505 USPL1 peptidase [PTHR15294] (77-280)

Sequence (284 aa):
MVWLSWAKRVETKKNLNSAEVTPDGYCPACKKIGLMRRIRKYHINFEESMFLCENPQCIYPLGSASLSTIIIPSDAKVIQSLLTKYNEAAVVVNTCQRDELTSEVPLDVLSRAETHLNEIRNTVYVQLQPLLGCKLGEEESPVFAFPLLLREDRHIENLFLHSFSWKFECLQCGYHTNNSCQRTMTTFTNIIPEWHPLNAVHVAPCNKCNHTSQRRKMVLEKISSVLMMHFVEGLPHNNLMAYSFQFQEYSYQVTAVVQYQKAQHFITWILTSDGIWLESMVKL

pLDDT: mean 82.32, std 14.61, range [30.61, 97.88]

Organism: Crotalus adamanteus (NCBI:txid8729)

Secondary structure (DSSP, 8-state):
-EEEEEEEE--S----------TT-B-HHHHHTT---BEEEEESSSSEEEEEES-TT--TTBTTB-HHHHEEE-S-HHHHHHHHHHHHHHHHHHHHTTSTT--S--HHHHHHHHHHHHHHHHHHHHHHTTTS-PPTTS---HHHHHHHHHHT-HHHHHHH-EEEEEEEE-TTT--EEEEEEEESSEEE-SB-TT-BTTBEEEEE--TTT--S-EEEEEEEEEE-SEEEEEESS--S-S-GGGG-EEETTEEEEEEEEEEEETTTEEEEEEE-TTSPEEEEEEE-

Radius of gyration: 22.89 Å; chains: 1; bounding box: 50×59×65 Å

Foldseek 3Di:
DKKFKWFWDDPDDDDDDDADDDDPFADPVLVVVVHGWGWGWAAPDQQKIFTATPPPVGGPPVVVDDPVVGIDTAQLPLVNLVVVLQVVLVCLQVVQPPDPPDPDGDPVSVVVSVVSVVVSVVVLCVVCVVVDPDDPPDDDDCVRSVQVSCVSHPVSLQQQKWKWWKWWADPPPRDTDIDIDIDSEEEDEQFDLPDEPQFHWHFQADPPPRPGGTIIGIHTDDGHRMHMYHYPVDHNDPPQQVNWDDDDPITIGTAKMWDDDPQQKIWIWGQDPVRDIDIDIGHD